Protein 3MBD (pdb70)

B-factor: mean 29.39, std 9.83, range [10.21, 68.37]

Nearest PDB structures (foldseek):
  3mbf-assembly1_A  TM=1.002E+00  e=2.392E-65  Encephalitozoon cuniculi
  3bv4-assembly1_A-2  TM=9.856E-01  e=7.420E-40  unclassified
  2quu-assembly1_B  TM=9.841E-01  e=8.744E-39  Oryctolagus cuniculus
  1ewd-assembly1_D  TM=9.817E-01  e=2.144E-38  Oryctolagus cuniculus
  7u5j-assembly1_A  TM=9.832E-01  e=2.683E-38  Bos taurus

InterPro domains:
  IPR000741 Fructose-bisphosphate aldolase, class-I [PF00274] (10-333)
  IPR000741 Fructose-bisphosphate aldolase, class-I [PTHR11627] (11-324)
  IPR013785 Aldolase-type TIM barrel [G3DSA:3.20.20.70] (1-338)

Organism: Encephalitozoon cuniculi (strain GB-M1) (NCBI:txid284813)

CATH classification: 3.20.20.70

Foldseek 3Di:
DDPVLLVLLLVLLQQQCPQLAHEAELADDLVRVQVLLVVLPHHSDVVLSQALLLLQLQQPPLLNHGQEYEYHLVLLVGAYPVGHRSVVSQVVSNHAYEYEQWPQWDDDDPPAIAIDHLPCSLVVLPDPSCPRHAAYEYDGEWEDDDCPPPPVRLLRNLLVQLSSQLSCSVSRHQYEYEDEYAQAHAFALVVLLVVLLVNLQSSVVNNVVSPHQQSSYEYAYEQRGGHPPYPDDDDLLRSLVSRLVSCLNHPDLSHAAYAYECNPPELVSVLSNLLNNLVDDDDGNHFYAHHYHCSQQVQLCNQPSVPPVSSNVSSVSNSVSSVSRSCSSNSRNVHD

Sequence (336 aa):
MDCCDHLLRLGMMTAKKILENGKGILAADETPKTLGRRFEKLGITNTEENRRKFREILFSTKGIERRYIGGVILNQETFEQTSGSGVPLTELLKKKGIEIGIKLDKGLIDYKEKEKISVGLEDLDLRCKSSSAFKDATFAKWRSLFYFYDGIPSEDCINENCSILAKYAIICQKNGLVPIVEPEVFLEEGDYSMKRSYEVTRQILSTLMKYLNYELVYIPGVLIKASYVTSGQLSSNEKYTPKKVATFTLRALLSTIPCGIPGIIVFLSGGHGSEEDAIGFLNAINMERGCRRTWSLSFSFARALTDGVLETWRGDDSNIEEAQKILLETSFKACCRGAEGKLWDQQ

Solvent-accessible surface area: 14300 Å² total; per-residue (Å²): 89,96,90,89,32,38,97,151,4,9,126,25,0,110,83,0,14,78,118,13,43,0,0,2,0,1,8,14,52,50,151,42,0,2,142,44,0,120,92,36,72,6,92,50,55,103,87,24,24,30,42,1,0,36,4,2,1,43,2,167,29,4,56,161,20,1,4,0,1,0,0,5,116,37,0,20,135,12,59,6,66,100,46,43,62,0,11,47,32,1,103,150,49,46,8,27,4,0,1,29,1,18,110,31,56,94,110,47,121,76,60,4,52,26,2,40,4,41,162,44,0,57,134,42,14,130,38,85,39,19,160,46,10,47,0,0,10,0,66,0,7,1,50,3,114,151,59,29,11,18,105,73,1,0,47,67,0,0,17,8,0,0,85,0,0,18,38,0,0,127,37,36,10,0,0,0,0,5,3,4,12,33,11,106,6,100,17,46,0,134,77,1,39,74,1,9,96,85,1,4,55,19,0,10,96,47,0,75,154,49,150,11,53,22,50,0,0,0,0,9,4,12,7,0,4,1,3,108,138,27,95,62,169,66,78,63,129,71,1,0,28,43,2,6,130,0,2,76,61,16,11,53,98,34,1,4,0,0,0,0,7,4,7,36,23,34,32,145,72,0,6,20,5,0,4,7,1,22,92,36,221,36,132,86,88,7,44,2,3,0,0,0,19,78,4,1,1,47,24,0,0,88,39,0,124,34,67,92,97,45,38,142,81,0,34,100,52,0,55,67,17,0,82,100,0,10,42,0,12,72,16,89,65,214,81,226

Secondary structure (DSSP, 8-state):
--HHHHHHHHHHHHHHHGGG-EEEEE---HHHHHHHHHHTT----HHHHHHHHHHHHT-TTGGGTEEEEEE-GGGGG-B-TTS-BHHHHHHHTT-EEEEE----EEEETTTEEEE--GGGHHHHHT-GGGTT--EEEEEEEE--BTTBS-HHHHHHHHHHHHHHHHHHHHTT-EEEEEEEE-SSS---HHHHHHHHHHHHHHHHHHHHHTT--GGG-EEEE------TTS-----HHHHHHHHHHHHHHH--TT--EEEE--TTS-HHHHHHHHHHHHH-----SSEEEEEESHHHHHHHHHHHTT-GGGHHHHHHHHHHHHHHHHHHHTT-TT--

Structure (mmCIF, N/CA/C/O backbone):
data_3MBD
#
_entry.id   3MBD
#
_cell.length_a   121.960
_cell.length_b   137.610
_cell.length_c   62.230
_cell.angle_alpha   90.00
_cell.angle_beta   90.00
_cell.angle_gamma   90.00
#
_symmetry.space_group_name_H-M   'C 2 2 21'
#
loop_
_entity.id
_entity.type
_entity.pdbx_description
1 polymer 'Fructose-bisphosphate aldolase'
2 non-polymer 'PHOSPHATE ION'
3 non-polymer 'CHLORIDE ION'
4 water water
#
loop_
_atom_site.group_PDB
_atom_site.id
_atom_site.type_symbol
_atom_site.label_atom_id
_atom_site.label_alt_id
_atom_site.label_comp_id
_atom_site.label_asym_id
_atom_site.label_entity_id
_atom_site.label_seq_id
_atom_site.pdbx_PDB_ins_code
_atom_site.Cartn_x
_atom_site.Cartn_y
_atom_site.Cartn_z
_atom_site.occupancy
_atom_site.B_iso_or_equiv
_atom_site.auth_seq_id
_atom_site.auth_comp_id
_atom_site.auth_asym_id
_atom_site.auth_atom_id
_atom_site.pdbx_PDB_model_num
ATOM 1 N N . MET A 1 6 ? 3.736 -18.842 7.791 1.00 43.91 2 MET A N 1
ATOM 2 C CA . MET A 1 6 ? 3.969 -19.369 6.425 1.00 43.11 2 MET A CA 1
ATOM 3 C C . MET A 1 6 ? 5.264 -20.213 6.363 1.00 41.71 2 MET A C 1
ATOM 4 O O . MET A 1 6 ? 6.067 -20.057 5.419 1.00 43.63 2 MET A O 1
ATOM 9 N N . ASP A 1 7 ? 5.463 -21.109 7.339 1.00 61.13 3 ASP A N 1
ATOM 10 C CA . ASP A 1 7 ? 6.567 -22.098 7.290 1.00 60.52 3 ASP A CA 1
ATOM 11 C C . ASP A 1 7 ? 6.143 -23.325 6.476 1.00 56.48 3 ASP A C 1
ATOM 12 O O . ASP A 1 7 ? 4.984 -23.418 6.094 1.00 52.11 3 ASP A O 1
ATOM 17 N N . CYS A 1 8 ? 7.062 -24.264 6.224 1.00 56.77 4 CYS A N 1
ATOM 18 C CA A CYS A 1 8 ? 6.755 -25.415 5.370 0.50 55.44 4 CYS A CA 1
ATOM 19 C CA B CYS A 1 8 ? 6.774 -25.442 5.389 0.50 55.37 4 CYS A CA 1
ATOM 20 C C . CYS A 1 8 ? 5.477 -26.134 5.796 1.00 52.80 4 CYS A C 1
ATOM 21 O O . CYS A 1 8 ? 4.604 -26.376 4.974 1.00 49.79 4 CYS A O 1
ATOM 26 N N . ASP A 1 9 ? 5.355 -26.456 7.076 1.00 53.11 5 ASP A N 1
ATOM 27 C CA . ASP A 1 9 ? 4.199 -27.226 7.561 1.00 51.88 5 ASP A CA 1
ATOM 28 C C . ASP A 1 9 ? 2.879 -26.506 7.310 1.00 46.45 5 ASP A C 1
ATOM 29 O O . ASP A 1 9 ? 1.897 -27.103 6.861 1.00 44.59 5 ASP A O 1
ATOM 34 N N . HIS A 1 10 ? 2.888 -25.219 7.606 1.00 43.93 6 HIS A N 1
ATOM 35 C CA . HIS A 1 10 ? 1.749 -24.334 7.424 1.00 41.04 6 HIS A CA 1
ATOM 36 C C . HIS A 1 10 ? 1.273 -24.338 5.958 1.00 37.08 6 HIS A C 1
ATOM 37 O O . HIS A 1 10 ? 0.073 -24.429 5.672 1.00 35.26 6 HIS A O 1
ATOM 44 N N . LEU A 1 11 ? 2.221 -24.253 5.035 1.00 35.94 7 LEU A N 1
ATOM 45 C CA . LEU A 1 11 ? 1.905 -24.248 3.599 1.00 33.86 7 LEU A CA 1
ATOM 46 C C . LEU A 1 11 ? 1.330 -25.603 3.167 1.00 33.09 7 LEU A C 1
ATOM 47 O O . LEU A 1 11 ? 0.340 -25.657 2.463 1.00 30.59 7 LEU A O 1
ATOM 52 N N . LEU A 1 12 ? 1.939 -26.691 3.630 1.00 36.21 8 LEU A N 1
ATOM 53 C CA . LEU A 1 12 ? 1.469 -28.036 3.272 1.00 37.02 8 LEU A CA 1
ATOM 54 C C . LEU A 1 12 ? 0.038 -28.231 3.740 1.00 35.77 8 LEU A C 1
ATOM 55 O O . LEU A 1 12 ? -0.735 -28.833 3.020 1.00 35.04 8 LEU A O 1
ATOM 60 N N . ARG A 1 13 ? -0.330 -27.687 4.903 1.00 36.42 9 ARG A N 1
ATOM 61 C CA . ARG A 1 13 ? -1.717 -27.794 5.401 1.00 36.98 9 ARG A CA 1
ATOM 62 C C . ARG A 1 13 ? -2.747 -27.155 4.457 1.00 33.27 9 ARG A C 1
ATOM 63 O O . ARG A 1 13 ? -3.827 -27.719 4.219 1.00 32.24 9 ARG A O 1
ATOM 71 N N . LEU A 1 14 ? -2.413 -25.972 3.950 1.00 31.55 10 LEU A N 1
ATOM 72 C CA . LEU A 1 14 ? -3.231 -25.298 2.946 1.00 29.47 10 LEU A CA 1
ATOM 73 C C . LEU A 1 14 ? -3.432 -26.156 1.685 1.00 28.77 10 LEU A C 1
ATOM 74 O O . LEU A 1 14 ? -4.543 -26.295 1.178 1.00 28.56 10 LEU A O 1
ATOM 79 N N . GLY A 1 15 ? -2.349 -26.717 1.170 1.00 29.46 11 GLY A N 1
ATOM 80 C CA . GLY A 1 15 ? -2.434 -27.594 -0.015 1.00 29.10 11 GLY A CA 1
ATOM 81 C C . GLY A 1 15 ? -3.291 -28.829 0.254 1.00 30.24 11 GLY A C 1
ATOM 82 O O . GLY A 1 15 ? -4.085 -29.218 -0.604 1.00 29.88 11 GLY A O 1
ATOM 83 N N . MET A 1 16 ? -3.164 -29.414 1.444 1.00 31.51 12 MET A N 1
ATOM 84 C CA A MET A 1 16 ? -3.963 -30.588 1.807 0.50 33.48 12 MET A CA 1
ATOM 85 C CA B MET A 1 16 ? -3.960 -30.588 1.828 0.50 33.25 12 MET A CA 1
ATOM 86 C C . MET A 1 16 ? -5.445 -30.245 1.901 1.00 32.13 12 MET A C 1
ATOM 87 O O . MET A 1 16 ? -6.292 -31.006 1.427 1.00 33.50 12 MET A O 1
ATOM 96 N N . THR A 1 17 ? -5.770 -29.112 2.503 1.00 30.20 13 THR A N 1
ATOM 97 C CA . THR A 1 17 ? -7.143 -28.657 2.542 1.00 29.07 13 THR A CA 1
ATOM 98 C C . THR A 1 17 ? -7.718 -28.467 1.161 1.00 27.73 13 THR A C 1
ATOM 99 O O . THR A 1 17 ? -8.822 -28.933 0.903 1.00 28.02 13 THR A O 1
ATOM 103 N N . ALA A 1 18 ? -6.972 -27.790 0.273 1.00 26.18 14 ALA A N 1
ATOM 104 C CA . ALA A 1 18 ? -7.422 -27.563 -1.086 1.00 26.79 14 ALA A CA 1
ATOM 105 C C . ALA A 1 18 ? -7.739 -28.889 -1.796 1.00 28.47 14 ALA A C 1
ATOM 106 O O . ALA A 1 18 ? -8.771 -29.008 -2.460 1.00 29.63 14 ALA A O 1
ATOM 108 N N . LYS A 1 19 ? -6.894 -29.905 -1.618 1.00 30.72 15 LYS A N 1
ATOM 109 C CA . LYS A 1 19 ? -7.120 -31.207 -2.264 1.00 32.85 15 LYS A CA 1
ATOM 110 C C . LYS A 1 19 ? -8.258 -31.992 -1.613 1.00 34.16 15 LYS A C 1
ATOM 111 O O . LYS A 1 19 ? -8.993 -32.714 -2.296 1.00 34.37 15 LYS A O 1
ATOM 117 N N . LYS A 1 20 ? -8.396 -31.873 -0.296 1.00 33.80 16 LYS A N 1
ATOM 118 C CA . LYS A 1 20 ? -9.457 -32.579 0.408 1.00 34.00 16 LYS A CA 1
ATOM 119 C C . LYS A 1 20 ? -10.836 -32.150 -0.074 1.00 32.59 16 LYS A C 1
ATOM 120 O O . LYS A 1 20 ? -11.732 -32.971 -0.248 1.00 33.54 16 LYS A O 1
ATOM 126 N N . ILE A 1 21 ? -10.999 -30.865 -0.337 1.00 31.50 17 ILE A N 1
ATOM 127 C CA . ILE A 1 21 ? -12.283 -30.331 -0.776 1.00 30.22 17 ILE A CA 1
ATOM 128 C C . ILE A 1 21 ? -12.693 -30.955 -2.105 1.00 30.19 17 ILE A C 1
ATOM 129 O O . ILE A 1 21 ? -13.866 -31.198 -2.336 1.00 30.46 17 ILE A O 1
ATOM 134 N N . LEU A 1 22 ? -11.728 -31.258 -2.958 1.00 29.75 18 LEU A N 1
ATOM 135 C CA . LEU A 1 22 ? -12.033 -31.754 -4.302 1.00 30.49 18 LEU A CA 1
ATOM 136 C C . LEU A 1 22 ? -11.759 -33.261 -4.523 1.00 31.47 18 LEU A C 1
ATOM 137 O O . LEU A 1 22 ? -11.869 -33.748 -5.636 1.00 31.17 18 LEU A O 1
ATOM 142 N N . GLU A 1 23 ? -11.430 -33.994 -3.467 1.00 33.22 19 GLU A N 1
ATOM 143 C CA . GLU A 1 23 ? -11.229 -35.455 -3.580 1.00 36.05 19 GLU A CA 1
ATOM 144 C C . GLU A 1 23 ? -12.381 -36.151 -4.238 1.00 36.05 19 GLU A C 1
ATOM 145 O O . GLU A 1 23 ? -13.522 -35.845 -3.921 1.00 34.54 19 GLU A O 1
ATOM 151 N N . ASN A 1 24 ? -12.075 -37.118 -5.096 1.00 37.69 20 ASN A N 1
ATOM 152 C CA . ASN A 1 24 ? -13.035 -38.127 -5.483 1.00 38.80 20 ASN A CA 1
ATOM 153 C C . ASN A 1 24 ? -14.223 -37.525 -6.220 1.00 37.17 20 ASN A C 1
ATOM 154 O O . ASN A 1 24 ? -15.384 -37.863 -5.965 1.00 37.09 20 ASN A O 1
ATOM 159 N N . GLY A 1 25 ? -13.918 -36.616 -7.129 1.00 35.13 21 GLY A N 1
ATOM 160 C CA . GLY A 1 25 ? -14.946 -35.920 -7.870 1.00 33.58 21 GLY A CA 1
ATOM 161 C C . GLY A 1 25 ? -15.827 -34.994 -7.063 1.00 31.05 21 GLY A C 1
ATOM 162 O O . GLY A 1 25 ? -16.802 -34.503 -7.608 1.00 31.13 21 GLY A O 1
ATOM 163 N N . LYS A 1 26 ? -15.498 -34.698 -5.801 1.00 29.35 22 LYS A N 1
ATOM 164 C CA . LYS A 1 26 ? -16.358 -33.826 -4.999 1.00 27.87 22 LYS A CA 1
ATOM 165 C C . LYS A 1 26 ? -16.207 -32.361 -5.413 1.00 25.86 22 LYS A C 1
ATOM 166 O O . LYS A 1 26 ? -15.254 -31.994 -6.084 1.00 25.07 22 LYS A O 1
ATOM 172 N N . GLY A 1 27 ? -17.190 -31.557 -5.034 1.00 24.17 23 GLY A N 1
ATOM 173 C CA . GLY A 1 27 ? -17.164 -30.140 -5.275 1.00 24.14 23 GLY A CA 1
ATOM 174 C C . GLY A 1 27 ? -17.727 -29.389 -4.086 1.00 23.61 23 GLY A C 1
ATOM 175 O O . GLY A 1 27 ? -17.916 -29.932 -2.981 1.00 24.54 23 GLY A O 1
ATOM 176 N N . ILE A 1 28 ? -18.021 -28.134 -4.327 1.00 23.84 24 ILE A N 1
ATOM 177 C CA . ILE A 1 28 ? -18.406 -27.220 -3.272 1.00 23.12 24 ILE A CA 1
ATOM 178 C C . ILE A 1 28 ? -19.860 -26.807 -3.418 1.00 23.08 24 ILE A C 1
ATOM 179 O O . ILE A 1 28 ? -20.330 -26.433 -4.518 1.00 23.15 24 ILE A O 1
ATOM 184 N N . LEU A 1 29 ? -20.573 -26.891 -2.298 1.00 23.14 25 LEU A N 1
ATOM 185 C CA . LEU A 1 29 ? -21.903 -26.314 -2.174 1.00 23.66 25 LEU A CA 1
ATOM 186 C C . LEU A 1 29 ? -21.754 -24.878 -1.693 1.00 23.95 25 LEU A C 1
ATOM 187 O O . LEU A 1 29 ? -21.270 -24.636 -0.575 1.00 24.86 25 LEU A O 1
ATOM 192 N N . ALA A 1 30 ? -22.110 -23.911 -2.528 1.00 23.96 26 ALA A N 1
ATOM 193 C CA . ALA A 1 30 ? -22.051 -22.503 -2.110 1.00 24.42 26 ALA A CA 1
ATOM 194 C C . ALA A 1 30 ? -23.391 -22.127 -1.460 1.00 24.55 26 ALA A C 1
ATOM 195 O O . ALA A 1 30 ? -24.431 -22.190 -2.099 1.00 24.97 26 ALA A O 1
ATOM 197 N N . ALA A 1 31 ? -23.358 -21.738 -0.181 1.00 24.33 27 ALA A N 1
ATOM 198 C CA . ALA A 1 31 ? -24.581 -21.382 0.549 1.00 24.76 27 ALA A CA 1
ATOM 199 C C . ALA A 1 31 ? -24.425 -20.030 1.231 1.00 24.33 27 ALA A C 1
ATOM 200 O O . ALA A 1 31 ? -25.034 -19.763 2.267 1.00 24.89 27 ALA A O 1
ATOM 202 N N . ASP A 1 32 ? -23.603 -19.173 0.639 1.00 24.42 28 ASP A N 1
ATOM 203 C CA . ASP A 1 32 ? -23.110 -17.983 1.326 1.00 24.36 28 ASP A CA 1
ATOM 204 C C . ASP A 1 32 ? -23.888 -16.706 1.025 1.00 24.46 28 ASP A C 1
ATOM 205 O O . ASP A 1 32 ? -23.426 -15.608 1.337 1.00 22.78 28 ASP A O 1
ATOM 210 N N . GLU A 1 33 ? -25.037 -16.844 0.375 1.00 24.97 29 GLU A N 1
ATOM 211 C CA . GLU A 1 33 ? -25.860 -15.676 0.052 1.00 27.08 29 GLU A CA 1
ATOM 212 C C . GLU A 1 33 ? -26.116 -14.799 1.296 1.00 27.16 29 GLU A C 1
ATOM 213 O O . GLU A 1 33 ? -26.443 -15.303 2.384 1.00 25.80 29 GLU A O 1
ATOM 219 N N . THR A 1 34 ? -25.946 -13.500 1.114 1.00 27.34 30 THR A N 1
ATOM 220 C CA . THR A 1 34 ? -26.332 -12.524 2.124 1.00 29.06 30 THR A CA 1
ATOM 221 C C . THR A 1 34 ? -27.860 -12.560 2.323 1.00 30.37 30 THR A C 1
ATOM 222 O O . THR A 1 34 ? -28.604 -12.954 1.415 1.00 29.10 30 THR A O 1
ATOM 226 N N . PRO A 1 35 ? -28.342 -12.097 3.484 1.00 32.23 31 PRO A N 1
ATOM 227 C CA . PRO A 1 35 ? -29.787 -11.985 3.683 1.00 34.02 31 PRO A CA 1
ATOM 228 C C . PRO A 1 35 ? -30.510 -11.299 2.517 1.00 35.87 31 PRO A C 1
ATOM 229 O O . PRO A 1 35 ? -31.562 -11.748 2.087 1.00 36.31 31 PRO A O 1
ATOM 233 N N . LYS A 1 36 ? -29.914 -10.256 1.977 1.00 36.92 32 LYS A N 1
ATOM 234 C CA . LYS A 1 36 ? -30.488 -9.549 0.844 1.00 39.60 32 LYS A CA 1
ATOM 235 C C . LYS A 1 36 ? -30.555 -10.379 -0.441 1.00 38.65 32 LYS A C 1
ATOM 236 O O . LYS A 1 36 ? -31.581 -10.392 -1.111 1.00 40.73 32 LYS A O 1
ATOM 242 N N . THR A 1 37 ? -29.472 -11.049 -0.794 1.00 37.03 33 THR A N 1
ATOM 243 C CA . THR A 1 37 ? -29.446 -11.905 -1.971 1.00 36.75 33 THR A CA 1
ATOM 244 C C . THR A 1 37 ? -30.409 -13.095 -1.817 1.00 36.17 33 THR A C 1
ATOM 245 O O . THR A 1 37 ? -31.186 -13.381 -2.718 1.00 36.26 33 THR A O 1
ATOM 249 N N . LEU A 1 38 ? -30.362 -13.780 -0.684 1.00 34.84 34 LEU A N 1
ATOM 250 C CA . LEU A 1 38 ? -31.286 -14.921 -0.452 1.00 35.47 34 LEU A CA 1
ATOM 251 C C . LEU A 1 38 ? -32.758 -14.489 -0.431 1.00 37.09 34 LEU A C 1
ATOM 252 O O . LEU A 1 38 ? -33.604 -15.150 -1.029 1.00 36.87 34 LEU A O 1
ATOM 257 N N . GLY A 1 39 ? -33.030 -13.369 0.238 1.00 39.44 35 GLY A N 1
ATOM 258 C CA . GLY A 1 39 ? -34.365 -12.756 0.309 1.00 42.25 35 GLY A CA 1
ATOM 259 C C . GLY A 1 39 ? -35.031 -12.523 -1.045 1.00 44.77 35 GLY A C 1
ATOM 260 O O . GLY A 1 39 ? -36.236 -12.772 -1.198 1.00 45.90 35 GLY A O 1
ATOM 261 N N . ARG A 1 40 ? -34.259 -12.046 -2.023 1.00 46.03 36 ARG A N 1
ATOM 262 C CA . ARG A 1 40 ? -34.773 -11.850 -3.404 1.00 48.54 36 ARG A CA 1
ATOM 263 C C . ARG A 1 40 ? -35.187 -13.186 -4.037 1.00 47.98 36 ARG A C 1
ATOM 264 O O . ARG A 1 40 ? -36.218 -13.299 -4.714 1.00 48.98 36 ARG A O 1
ATOM 272 N N . ARG A 1 41 ? -34.364 -14.197 -3.803 1.00 46.22 37 ARG A N 1
ATOM 273 C CA . ARG A 1 41 ? -34.664 -15.543 -4.252 1.00 46.42 37 ARG A CA 1
ATOM 274 C C . ARG A 1 41 ? -35.948 -16.073 -3.596 1.00 46.22 37 ARG A C 1
ATOM 275 O O . ARG A 1 41 ? -36.843 -16.566 -4.291 1.00 46.91 37 ARG A O 1
ATOM 283 N N . PHE A 1 42 ? -36.035 -15.932 -2.273 1.00 44.85 38 PHE A N 1
ATOM 284 C CA . PHE A 1 42 ? -37.233 -16.278 -1.504 1.00 45.31 38 PHE A CA 1
ATOM 285 C C . PHE A 1 42 ? -38.479 -15.589 -2.056 1.00 48.08 38 PHE A C 1
ATOM 286 O O . PHE A 1 42 ? -39.521 -16.217 -2.219 1.00 48.38 38 PHE A O 1
ATOM 294 N N . GLU A 1 43 ? -38.376 -14.294 -2.331 1.00 49.56 39 GLU A N 1
ATOM 295 C CA . GLU A 1 43 ? -39.568 -13.518 -2.678 1.00 52.82 39 GLU A CA 1
ATOM 296 C C . GLU A 1 43 ? -40.154 -13.890 -4.041 1.00 53.59 39 GLU A C 1
ATOM 297 O O . GLU A 1 43 ? -41.366 -13.846 -4.212 1.00 54.96 39 GLU A O 1
ATOM 303 N N . LYS A 1 44 ? -39.296 -14.314 -4.969 1.00 52.78 40 LYS A N 1
ATOM 304 C CA . LYS A 1 44 ? -39.728 -14.805 -6.277 1.00 54.08 40 LYS A CA 1
ATOM 305 C C . LYS A 1 44 ? -40.620 -16.034 -6.135 1.00 54.81 40 LYS A C 1
ATOM 306 O O . LYS A 1 44 ? -41.547 -16.213 -6.909 1.00 56.50 40 LYS A O 1
ATOM 308 N N . LEU A 1 45 ? -40.339 -16.863 -5.129 1.00 53.67 41 LEU A N 1
ATOM 309 C CA . LEU A 1 45 ? -41.039 -18.137 -4.907 1.00 53.99 41 LEU A CA 1
ATOM 310 C C . LEU A 1 45 ? -42.051 -18.063 -3.773 1.00 54.45 41 LEU A C 1
ATOM 311 O O . LEU A 1 45 ? -42.543 -19.091 -3.338 1.00 55.13 41 LEU A O 1
ATOM 316 N N . GLY A 1 46 ? -42.355 -16.862 -3.289 1.00 55.05 42 GLY A N 1
ATOM 317 C CA . GLY A 1 46 ? -43.378 -16.675 -2.256 1.00 55.60 42 GLY A CA 1
ATOM 318 C C . GLY A 1 46 ? -42.999 -17.002 -0.814 1.00 54.32 42 GLY A C 1
ATOM 319 O O . GLY A 1 46 ? -43.879 -17.099 0.047 1.00 55.66 42 GLY A O 1
ATOM 320 N N . ILE A 1 47 ? -41.707 -17.154 -0.531 1.00 51.83 43 ILE A N 1
ATOM 321 C CA . ILE A 1 47 ? -41.224 -17.447 0.831 1.00 50.24 43 ILE A CA 1
ATOM 322 C C . ILE A 1 47 ? -40.835 -16.140 1.551 1.00 50.05 43 ILE A C 1
ATOM 323 O O . ILE A 1 47 ? -40.104 -15.319 0.995 1.00 48.75 43 ILE A O 1
ATOM 328 N N . THR A 1 48 ? -41.311 -15.948 2.781 1.00 50.46 44 THR A N 1
ATOM 329 C CA . THR A 1 48 ? -40.956 -14.743 3.563 1.00 50.69 44 THR A CA 1
ATOM 330 C C . THR A 1 48 ? -39.486 -14.732 3.913 1.00 48.34 44 THR A C 1
ATOM 331 O O . THR A 1 48 ? -38.958 -15.764 4.367 1.00 46.52 44 THR A O 1
ATOM 335 N N . ASN A 1 49 ? -38.839 -13.572 3.748 1.00 47.52 45 ASN A N 1
ATOM 336 C CA . ASN A 1 49 ? -37.438 -13.421 4.119 1.00 46.28 45 ASN A CA 1
ATOM 337 C C . ASN A 1 49 ? -37.253 -13.158 5.613 1.00 45.54 45 ASN A C 1
ATOM 338 O O . ASN A 1 49 ? -36.766 -12.096 6.023 1.00 46.59 45 ASN A O 1
ATOM 343 N N . THR A 1 50 ? -37.596 -14.148 6.423 1.00 44.02 46 THR A N 1
ATOM 344 C CA . THR A 1 50 ? -37.294 -14.093 7.845 1.00 42.53 46 THR A CA 1
ATOM 345 C C . THR A 1 50 ? -35.936 -14.734 8.085 1.00 40.20 46 THR A C 1
ATOM 346 O O . THR A 1 50 ? -35.488 -15.570 7.288 1.00 38.12 46 THR A O 1
ATOM 350 N N . GLU A 1 51 ? -35.273 -14.345 9.172 1.00 39.12 47 GLU A N 1
ATOM 351 C CA . GLU A 1 51 ? -34.076 -15.032 9.597 1.00 37.93 47 GLU A CA 1
ATOM 352 C C . GLU A 1 51 ? -34.371 -16.531 9.795 1.00 36.77 47 GLU A C 1
ATOM 353 O O . GLU A 1 51 ? -33.552 -17.378 9.426 1.00 34.28 47 GLU A O 1
ATOM 359 N N . GLU A 1 52 ? -35.546 -16.836 10.358 1.00 36.65 48 GLU A N 1
ATOM 360 C CA . GLU A 1 52 ? -35.960 -18.218 10.588 1.00 36.77 48 GLU A CA 1
ATOM 361 C C . GLU A 1 52 ? -35.966 -19.008 9.289 1.00 35.16 48 GLU A C 1
ATOM 362 O O . GLU A 1 52 ? -35.436 -20.106 9.250 1.00 34.76 48 GLU A O 1
ATOM 368 N N . ASN A 1 53 ? -36.532 -18.453 8.228 1.00 35.30 49 ASN A N 1
ATOM 369 C CA . ASN A 1 53 ? -36.533 -19.155 6.939 1.00 34.75 49 ASN A CA 1
ATOM 370 C C . ASN A 1 53 ? -35.147 -19.326 6.302 1.00 33.30 49 ASN A C 1
ATOM 371 O O . ASN A 1 53 ? -34.883 -20.338 5.650 1.00 32.54 49 ASN A O 1
ATOM 376 N N . ARG A 1 54 ? -34.277 -18.333 6.490 1.00 32.41 50 ARG A N 1
ATOM 377 C CA . ARG A 1 54 ? -32.879 -18.442 6.094 1.00 31.34 50 ARG A CA 1
ATOM 378 C C . ARG A 1 54 ? -32.142 -19.537 6.906 1.00 30.21 50 ARG A C 1
ATOM 379 O O . ARG A 1 54 ? -31.399 -20.352 6.352 1.00 29.00 50 ARG A O 1
ATOM 387 N N . ARG A 1 55 ? -32.373 -19.564 8.205 1.00 29.89 51 ARG A N 1
ATOM 388 C CA . ARG A 1 55 ? -31.791 -20.585 9.045 1.00 30.10 51 ARG A CA 1
ATOM 389 C C . ARG A 1 55 ? -32.288 -21.988 8.612 1.00 30.44 51 ARG A C 1
ATOM 390 O O . ARG A 1 55 ? -31.497 -22.915 8.424 1.00 29.68 51 ARG A O 1
ATOM 398 N N . LYS A 1 56 ? -33.594 -22.121 8.437 1.00 31.04 52 LYS A N 1
ATOM 399 C CA . LYS A 1 56 ? -34.178 -23.411 8.079 1.00 31.49 52 LYS A CA 1
ATOM 400 C C . LYS A 1 56 ? -33.681 -23.876 6.728 1.00 30.65 52 LYS A C 1
ATOM 401 O O . LYS A 1 56 ? -33.390 -25.057 6.553 1.00 29.56 52 LYS A O 1
ATOM 407 N N . PHE A 1 57 ? -33.569 -22.943 5.779 1.00 30.32 53 PHE A N 1
ATOM 408 C CA . PHE A 1 57 ? -33.047 -23.272 4.450 1.00 29.54 53 PHE A CA 1
ATOM 409 C C . PHE A 1 57 ? -31.661 -23.891 4.589 1.00 28.17 53 PHE A C 1
ATOM 410 O O . PHE A 1 57 ? -31.404 -24.949 4.025 1.00 28.62 53 PHE A O 1
ATOM 418 N N . ARG A 1 58 ? -30.772 -23.244 5.338 1.00 27.16 54 ARG A N 1
ATOM 419 C CA . ARG A 1 58 ? -29.425 -23.784 5.537 1.00 26.28 54 ARG A CA 1
ATOM 420 C C . ARG A 1 58 ? -29.466 -25.123 6.295 1.00 26.92 54 ARG A C 1
ATOM 421 O O . ARG A 1 58 ? -28.725 -26.051 5.951 1.00 26.70 54 ARG A O 1
ATOM 429 N N . GLU A 1 59 ? -30.346 -25.253 7.286 1.00 27.67 55 GLU A N 1
ATOM 430 C CA . GLU A 1 59 ? -30.502 -26.566 7.938 1.00 28.08 55 GLU A CA 1
ATOM 431 C C . GLU A 1 59 ? -30.911 -27.657 6.930 1.00 28.52 55 GLU A C 1
ATOM 432 O O . GLU A 1 59 ? -30.372 -28.764 6.936 1.00 29.61 55 GLU A O 1
ATOM 438 N N . ILE A 1 60 ? -31.860 -27.335 6.058 1.00 28.54 56 ILE A N 1
ATOM 439 C CA . ILE A 1 60 ? -32.359 -28.289 5.076 1.00 28.32 56 ILE A CA 1
ATOM 440 C C . ILE A 1 60 ? -31.205 -28.780 4.203 1.00 27.50 56 ILE A C 1
ATOM 441 O O . ILE A 1 60 ? -31.094 -29.977 3.914 1.00 27.85 56 ILE A O 1
ATOM 446 N N . LEU A 1 61 ? -30.351 -27.840 3.773 1.00 26.54 57 LEU A N 1
ATOM 447 C CA . LEU A 1 61 ? -29.203 -28.179 2.973 1.00 24.87 57 LEU A CA 1
ATOM 448 C C . LEU A 1 61 ? -28.219 -29.035 3.772 1.00 25.16 57 LEU A C 1
ATOM 449 O O . LEU A 1 61 ? -27.849 -30.136 3.365 1.00 26.21 57 LEU A O 1
ATOM 454 N N . PHE A 1 62 ? -27.802 -28.548 4.928 1.00 25.36 58 PHE A N 1
ATOM 455 C CA . PHE A 1 62 ? -26.683 -29.177 5.610 1.00 26.00 58 PHE A CA 1
ATOM 456 C C . PHE A 1 62 ? -27.040 -30.538 6.207 1.00 27.68 58 PHE A C 1
ATOM 457 O O . PHE A 1 62 ? -26.146 -31.344 6.456 1.00 28.73 58 PHE A O 1
ATOM 465 N N . SER A 1 63 ? -28.320 -30.784 6.452 1.00 27.84 59 SER A N 1
ATOM 466 C CA . SER A 1 63 ? -28.745 -32.032 7.115 1.00 29.15 59 SER A CA 1
ATOM 467 C C . SER A 1 63 ? -29.166 -33.104 6.113 1.00 29.84 59 SER A C 1
ATOM 468 O O . SER A 1 63 ? -29.679 -34.172 6.502 1.00 29.17 59 SER A O 1
ATOM 471 N N . THR A 1 64 ? -28.926 -32.838 4.823 1.00 28.79 60 THR A N 1
ATOM 472 C CA . THR A 1 64 ? -29.277 -33.792 3.800 1.00 29.78 60 THR A CA 1
ATOM 473 C C . THR A 1 64 ? -28.403 -35.032 3.932 1.00 31.61 60 THR A C 1
ATOM 474 O O . THR A 1 64 ? -27.167 -34.973 3.884 1.00 31.20 60 THR A O 1
ATOM 478 N N . LYS A 1 65 ? -29.071 -36.167 4.085 1.00 32.63 61 LYS A N 1
ATOM 479 C CA . LYS A 1 65 ? -28.399 -37.417 4.326 1.00 34.49 61 LYS A CA 1
ATOM 480 C C . LYS A 1 65 ? -27.609 -37.812 3.061 1.00 34.42 61 LYS A C 1
ATOM 481 O O . LYS A 1 65 ? -28.164 -37.806 1.952 1.00 34.17 61 LYS A O 1
ATOM 487 N N . GLY A 1 66 ? -26.333 -38.149 3.246 1.00 33.56 62 GLY A N 1
ATOM 488 C CA . GLY A 1 66 ? -25.483 -38.654 2.186 1.00 33.94 62 GLY A CA 1
ATOM 489 C C . GLY A 1 66 ? -24.805 -37.584 1.330 1.00 32.83 62 GLY A C 1
ATOM 490 O O . GLY A 1 66 ? -24.058 -37.920 0.406 1.00 31.76 62 GLY A O 1
ATOM 491 N N . ILE A 1 67 ? -25.054 -36.304 1.620 1.00 31.93 63 ILE A N 1
ATOM 492 C CA . ILE A 1 67 ? -24.537 -35.221 0.789 1.00 31.59 63 ILE A CA 1
ATOM 493 C C . ILE A 1 67 ? -22.988 -35.193 0.785 1.00 30.88 63 ILE A C 1
ATOM 494 O O . ILE A 1 67 ? -22.367 -34.791 -0.201 1.00 29.75 63 ILE A O 1
ATOM 499 N N . GLU A 1 68 ? -22.365 -35.659 1.868 1.00 30.42 64 GLU A N 1
ATOM 500 C CA . GLU A 1 68 ? -20.900 -35.709 1.950 1.00 29.92 64 GLU A CA 1
ATOM 501 C C . GLU A 1 68 ? -20.203 -36.631 0.941 1.00 30.67 64 GLU A C 1
ATOM 502 O O . GLU A 1 68 ? -18.986 -36.512 0.771 1.00 30.65 64 GLU A O 1
ATOM 508 N N . ARG A 1 69 ? -20.933 -37.529 0.268 1.00 30.69 65 ARG A N 1
ATOM 509 C CA A ARG A 1 69 ? -20.324 -38.323 -0.805 0.50 32.05 65 ARG A CA 1
ATOM 510 C CA B ARG A 1 69 ? -20.380 -38.328 -0.816 0.50 32.14 65 ARG A CA 1
ATOM 511 C C . ARG A 1 69 ? -19.951 -37.437 -2.001 1.00 30.93 65 ARG A C 1
ATOM 512 O O . ARG A 1 69 ? -19.015 -37.758 -2.721 1.00 31.04 65 ARG A O 1
ATOM 527 N N . TYR A 1 70 ? -20.673 -36.332 -2.191 1.00 29.54 66 TYR A N 1
ATOM 528 C CA . TYR A 1 70 ? -20.539 -35.453 -3.364 1.00 29.16 66 TYR A CA 1
ATOM 529 C C . TYR A 1 70 ? -20.007 -34.055 -3.074 1.00 27.09 66 TYR A C 1
ATOM 530 O O . TYR A 1 70 ? -19.461 -33.412 -3.955 1.00 26.58 66 TYR A O 1
ATOM 539 N N . ILE A 1 71 ? -20.160 -33.606 -1.836 1.00 26.32 67 ILE A N 1
ATOM 540 C CA . ILE A 1 71 ? -19.845 -32.252 -1.437 1.00 24.75 67 ILE A CA 1
ATOM 541 C C . ILE A 1 71 ? -18.652 -32.288 -0.469 1.00 25.38 67 ILE A C 1
ATOM 542 O O . ILE A 1 71 ? -18.749 -32.824 0.622 1.00 26.38 67 ILE A O 1
ATOM 547 N N . GLY A 1 72 ? -17.536 -31.698 -0.882 1.00 25.50 68 GLY A N 1
ATOM 548 C CA . GLY A 1 72 ? -16.306 -31.696 -0.073 1.00 25.48 68 GLY A CA 1
ATOM 549 C C . GLY A 1 72 ? -16.168 -30.481 0.822 1.00 24.20 68 GLY A C 1
ATOM 550 O O . GLY A 1 72 ? -15.414 -30.500 1.813 1.00 24.99 68 GLY A O 1
ATOM 551 N N . GLY A 1 73 ? -16.881 -29.424 0.465 1.00 23.79 69 GLY A N 1
ATOM 552 C CA . GLY A 1 73 ? -16.915 -28.204 1.271 1.00 22.80 69 GLY A CA 1
ATOM 553 C C . GLY A 1 73 ? -18.174 -27.406 1.043 1.00 22.20 69 GLY A C 1
ATOM 554 O O . GLY A 1 73 ? -18.806 -27.487 -0.016 1.00 21.32 69 GLY A O 1
ATOM 555 N N . VAL A 1 74 ? -18.505 -26.607 2.041 1.00 21.53 70 VAL A N 1
ATOM 556 C CA . VAL A 1 74 ? -19.627 -25.696 1.970 1.00 22.05 70 VAL A CA 1
ATOM 557 C C . VAL A 1 74 ? -19.195 -24.291 2.320 1.00 22.18 70 VAL A C 1
ATOM 558 O O . VAL A 1 74 ? -18.513 -24.066 3.351 1.00 21.66 70 VAL A O 1
ATOM 562 N N . ILE A 1 75 ? -19.606 -23.339 1.472 1.00 21.24 71 ILE A N 1
ATOM 563 C CA . ILE A 1 75 ? -19.333 -21.937 1.734 1.00 21.36 71 ILE A CA 1
ATOM 564 C C . ILE A 1 75 ? -20.508 -21.337 2.480 1.00 21.26 71 ILE A C 1
ATOM 565 O O . ILE A 1 75 ? -21.609 -21.296 1.956 1.00 22.16 71 ILE A O 1
ATOM 570 N N . LEU A 1 76 ? -20.271 -20.946 3.726 1.00 21.87 72 LEU A N 1
ATOM 571 C CA . LEU A 1 76 ? -21.296 -20.329 4.576 1.00 22.45 72 LEU A CA 1
ATOM 572 C C . LEU A 1 76 ? -21.244 -18.798 4.517 1.00 23.29 72 LEU A C 1
ATOM 573 O O . LEU A 1 76 ? -20.174 -18.164 4.350 1.00 21.96 72 LEU A O 1
ATOM 578 N N . ASN A 1 77 ? -22.423 -18.209 4.701 1.00 24.36 73 ASN A N 1
ATOM 579 C CA . ASN A 1 77 ? -22.552 -16.829 5.044 1.00 24.36 73 ASN A CA 1
ATOM 580 C C . ASN A 1 77 ? -22.202 -16.617 6.515 1.00 25.09 73 ASN A C 1
ATOM 581 O O . ASN A 1 77 ? -22.472 -17.485 7.361 1.00 24.30 73 ASN A O 1
ATOM 586 N N . GLN A 1 78 ? -21.638 -15.454 6.822 1.00 25.84 74 GLN A N 1
ATOM 587 C CA . GLN A 1 78 ? -21.267 -15.136 8.194 1.00 27.84 74 GLN A CA 1
ATOM 588 C C . GLN A 1 78 ? -22.397 -15.351 9.201 1.00 28.33 74 GLN A C 1
ATOM 589 O O . GLN A 1 78 ? -22.152 -15.829 10.292 1.00 27.89 74 GLN A O 1
ATOM 595 N N . GLU A 1 79 ? -23.629 -15.008 8.851 1.00 29.11 75 GLU A N 1
ATOM 596 C CA . GLU A 1 79 ? -24.712 -15.126 9.852 1.00 30.81 75 GLU A CA 1
ATOM 597 C C . GLU A 1 79 ? -24.971 -16.600 10.235 1.00 30.14 75 GLU A C 1
ATOM 598 O O . GLU A 1 79 ? -25.384 -16.885 11.372 1.00 30.14 75 GLU A O 1
ATOM 604 N N . THR A 1 80 ? -24.701 -17.522 9.295 1.00 29.07 76 THR A N 1
ATOM 605 C CA . THR A 1 80 ? -24.975 -18.939 9.498 1.00 28.75 76 THR A CA 1
ATOM 606 C C . THR A 1 80 ? -24.075 -19.549 10.575 1.00 29.72 76 THR A C 1
ATOM 607 O O . THR A 1 80 ? -24.450 -20.516 11.231 1.00 29.85 76 THR A O 1
ATOM 611 N N . PHE A 1 81 ? -22.900 -18.970 10.802 1.00 29.88 77 PHE A N 1
ATOM 612 C CA . PHE A 1 81 ? -22.042 -19.488 11.864 1.00 30.67 77 PHE A CA 1
ATOM 613 C C . PHE A 1 81 ? -22.661 -19.303 13.232 1.00 32.52 77 PHE A C 1
ATOM 614 O O . PHE A 1 81 ? -22.245 -19.957 14.181 1.00 34.12 77 PHE A O 1
ATOM 622 N N . GLU A 1 82 ? -23.620 -18.393 13.354 1.00 34.27 78 GLU A N 1
ATOM 623 C CA . GLU A 1 82 ? -24.252 -18.129 14.658 1.00 37.01 78 GLU A CA 1
ATOM 624 C C . GLU A 1 82 ? -25.576 -18.877 14.820 1.00 36.44 78 GLU A C 1
ATOM 625 O O . GLU A 1 82 ? -26.284 -18.667 15.802 1.00 37.05 78 GLU A O 1
ATOM 631 N N . GLN A 1 83 ? -25.913 -19.745 13.871 1.00 34.45 79 GLN A N 1
ATOM 632 C CA . GLN A 1 83 ? -27.242 -20.349 13.862 1.00 34.10 79 GLN A CA 1
ATOM 633 C C . GLN A 1 83 ? -27.238 -21.840 14.220 1.00 33.92 79 GLN A C 1
ATOM 634 O O . GLN A 1 83 ? -26.228 -22.527 14.065 1.00 32.13 79 GLN A O 1
ATOM 640 N N . THR A 1 84 ? -28.391 -22.316 14.700 1.00 34.11 80 THR A N 1
ATOM 641 C CA . THR A 1 84 ? -28.566 -23.706 15.108 1.00 35.11 80 THR A CA 1
ATOM 642 C C . THR A 1 84 ? -29.718 -24.387 14.345 1.00 35.52 80 THR A C 1
ATOM 643 O O . THR A 1 84 ? -30.564 -23.715 13.737 1.00 35.67 80 THR A O 1
ATOM 647 N N . SER A 1 85 ? -29.735 -25.724 14.381 1.00 35.76 81 SER A N 1
ATOM 648 C CA . SER A 1 85 ? -30.835 -26.514 13.803 1.00 35.86 81 SER A CA 1
ATOM 649 C C . SER A 1 85 ? -32.050 -26.383 14.708 1.00 37.02 81 SER A C 1
ATOM 650 O O . SER A 1 85 ? -31.942 -25.879 15.819 1.00 35.84 81 SER A O 1
ATOM 653 N N . GLY A 1 86 ? -33.201 -26.851 14.231 1.00 38.66 82 GLY A N 1
ATOM 654 C CA . GLY A 1 86 ? -34.415 -26.884 15.046 1.00 40.46 82 GLY A CA 1
ATOM 655 C C . GLY A 1 86 ? -34.211 -27.774 16.268 1.00 43.33 82 GLY A C 1
ATOM 656 O O . GLY A 1 86 ? -34.809 -27.548 17.318 1.00 44.76 82 GLY A O 1
ATOM 657 N N . SER A 1 87 ? -33.351 -28.784 16.126 1.00 43.98 83 SER A N 1
ATOM 658 C CA . SER A 1 87 ? -33.010 -29.671 17.226 1.00 46.66 83 SER A CA 1
ATOM 659 C C . SER A 1 87 ? -31.973 -29.114 18.219 1.00 47.06 83 SER A C 1
ATOM 660 O O . SER A 1 87 ? -31.686 -29.768 19.201 1.00 47.64 83 SER A O 1
ATOM 663 N N . GLY A 1 88 ? -31.423 -27.917 17.958 1.00 46.27 84 GLY A N 1
ATOM 664 C CA . GLY A 1 88 ? -30.448 -27.262 18.870 1.00 46.85 84 GLY A CA 1
ATOM 665 C C . GLY A 1 88 ? -28.963 -27.271 18.473 1.00 45.74 84 GLY A C 1
ATOM 666 O O . GLY A 1 88 ? -28.146 -26.558 19.064 1.00 46.15 84 GLY A O 1
ATOM 667 N N . VAL A 1 89 ? -28.613 -28.058 17.460 1.00 44.60 85 VAL A N 1
ATOM 668 C CA . VAL A 1 89 ? -27.212 -28.294 17.101 1.00 43.45 85 VAL A CA 1
ATOM 669 C C . VAL A 1 89 ? -26.676 -27.152 16.192 1.00 41.63 85 VAL A C 1
ATOM 670 O O . VAL A 1 89 ? -27.321 -26.827 15.189 1.00 40.21 85 VAL A O 1
ATOM 674 N N . PRO A 1 90 ? -25.521 -26.530 16.551 1.00 40.22 86 PRO A N 1
ATOM 675 C CA . PRO A 1 90 ? -24.927 -25.539 15.634 1.00 38.08 86 PRO A CA 1
ATOM 676 C C . PRO A 1 90 ? -24.901 -26.056 14.211 1.00 36.00 86 PRO A C 1
ATOM 677 O O . PRO A 1 90 ? -24.523 -27.210 13.974 1.00 35.80 86 PRO A O 1
ATOM 681 N N . LEU A 1 91 ? -25.342 -25.227 13.270 1.00 33.89 87 LEU A N 1
ATOM 682 C CA . LEU A 1 91 ? -25.384 -25.640 11.870 1.00 31.87 87 LEU A CA 1
ATOM 683 C C . LEU A 1 91 ? -24.006 -26.090 11.384 1.00 30.90 87 LEU A C 1
ATOM 684 O O . LEU A 1 91 ? -23.907 -27.039 10.603 1.00 30.19 87 LEU A O 1
ATOM 689 N N . THR A 1 92 ? -22.936 -25.457 11.869 1.00 30.43 88 THR A N 1
ATOM 690 C CA . THR A 1 92 ? -21.590 -25.897 11.498 1.00 30.53 88 THR A CA 1
ATOM 691 C C . THR A 1 92 ? -21.327 -27.334 11.963 1.00 32.01 88 THR A C 1
ATOM 692 O O . THR A 1 92 ? -20.581 -28.069 11.310 1.00 32.49 88 THR A O 1
ATOM 696 N N . GLU A 1 93 ? -21.936 -27.736 13.073 1.00 33.07 89 GLU A N 1
ATOM 697 C CA . GLU A 1 93 ? -21.741 -29.104 13.591 1.00 35.06 89 GLU A CA 1
ATOM 698 C C . GLU A 1 93 ? -22.328 -30.160 12.676 1.00 33.45 89 GLU A C 1
ATOM 699 O O . GLU A 1 93 ? -21.762 -31.245 12.571 1.00 33.45 89 GLU A O 1
ATOM 705 N N . LEU A 1 94 ? -23.420 -29.826 11.975 1.00 32.11 90 LEU A N 1
ATOM 706 C CA . LEU A 1 94 ? -24.002 -30.741 11.003 1.00 31.46 90 LEU A CA 1
ATOM 707 C C . LEU A 1 94 ? -22.933 -31.108 9.964 1.00 31.07 90 LEU A C 1
ATOM 708 O O . LEU A 1 94 ? -22.785 -32.283 9.581 1.00 30.72 90 LEU A O 1
ATOM 713 N N . LEU A 1 95 ? -22.167 -30.101 9.533 1.00 29.30 91 LEU A N 1
ATOM 714 C CA . LEU A 1 95 ? -21.206 -30.293 8.464 1.00 28.56 91 LEU A CA 1
ATOM 715 C C . LEU A 1 95 ? -19.941 -30.975 8.980 1.00 29.39 91 LEU A C 1
ATOM 716 O O . LEU A 1 95 ? -19.410 -31.886 8.352 1.00 29.22 91 LEU A O 1
ATOM 721 N N . LYS A 1 96 ? -19.476 -30.544 10.139 1.00 30.75 92 LYS A N 1
ATOM 722 C CA . LYS A 1 96 ? -18.304 -31.117 10.782 1.00 33.57 92 LYS A CA 1
ATOM 723 C C . LYS A 1 96 ? -18.480 -32.632 11.015 1.00 35.12 92 LYS A C 1
ATOM 724 O O . LYS A 1 96 ? -17.599 -33.427 10.682 1.00 35.21 92 LYS A O 1
ATOM 730 N N . LYS A 1 97 ? -19.626 -33.024 11.578 1.00 36.10 93 LYS A N 1
ATOM 731 C CA . LYS A 1 97 ? -19.941 -34.446 11.778 1.00 37.95 93 LYS A CA 1
ATOM 732 C C . LYS A 1 97 ? -19.914 -35.255 10.470 1.00 36.88 93 LYS A C 1
ATOM 733 O O . LYS A 1 97 ? -19.557 -36.411 10.485 1.00 37.35 93 LYS A O 1
ATOM 739 N N . LYS A 1 98 ? -20.244 -34.615 9.345 1.00 34.83 94 LYS A N 1
ATOM 740 C CA . LYS A 1 98 ? -20.231 -35.264 8.037 1.00 34.26 94 LYS A CA 1
ATOM 741 C C . LYS A 1 98 ? -18.836 -35.261 7.388 1.00 33.50 94 LYS A C 1
ATOM 742 O O . LYS A 1 98 ? -18.649 -35.845 6.319 1.00 32.73 94 LYS A O 1
ATOM 748 N N . GLY A 1 99 ? -17.862 -34.622 8.038 1.00 32.93 95 GLY A N 1
ATOM 749 C CA . GLY A 1 99 ? -16.517 -34.495 7.475 1.00 32.70 95 GLY A CA 1
ATOM 750 C C . GLY A 1 99 ? -16.416 -33.486 6.332 1.00 30.91 95 GLY A C 1
ATOM 751 O O . GLY A 1 99 ? -15.460 -33.538 5.574 1.00 31.62 95 GLY A O 1
ATOM 752 N N . ILE A 1 100 ? -17.386 -32.575 6.195 1.00 29.47 96 ILE A N 1
ATOM 753 C CA . ILE A 1 100 ? -17.372 -31.570 5.114 1.00 28.06 96 ILE A CA 1
ATOM 754 C C . ILE A 1 100 ? -16.605 -30.309 5.599 1.00 27.82 96 ILE A C 1
ATOM 755 O O . ILE A 1 100 ? -16.802 -29.855 6.725 1.00 26.85 96 ILE A O 1
ATOM 760 N N . GLU A 1 101 ? -15.706 -29.781 4.761 1.00 26.73 97 GLU A N 1
ATOM 761 C CA . GLU A 1 101 ? -14.960 -28.565 5.104 1.00 25.96 97 GLU A CA 1
ATOM 762 C C . GLU A 1 101 ? -15.911 -27.400 5.137 1.00 24.73 97 GLU A C 1
ATOM 763 O O . GLU A 1 101 ? -16.844 -27.333 4.336 1.00 24.15 97 GLU A O 1
ATOM 769 N N . ILE A 1 102 ? -15.678 -26.508 6.093 1.00 24.95 98 ILE A N 1
ATOM 770 C CA . ILE A 1 102 ? -16.490 -25.310 6.310 1.00 24.78 98 ILE A CA 1
ATOM 771 C C . ILE A 1 102 ? -15.742 -24.079 5.795 1.00 24.30 98 ILE A C 1
ATOM 772 O O . ILE A 1 102 ? -14.583 -23.833 6.165 1.00 23.52 98 ILE A O 1
ATOM 777 N N . GLY A 1 103 ? -16.396 -23.306 4.933 1.00 24.29 99 GLY A N 1
ATOM 778 C CA . GLY A 1 103 ? -15.809 -22.104 4.401 1.00 23.36 99 GLY A CA 1
ATOM 779 C C . GLY A 1 103 ? -16.606 -20.888 4.813 1.00 23.27 99 GLY A C 1
ATOM 780 O O . GLY A 1 103 ? -17.781 -21.012 5.178 1.00 24.02 99 GLY A O 1
ATOM 781 N N . ILE A 1 104 ? -15.955 -19.722 4.742 1.00 22.38 100 ILE A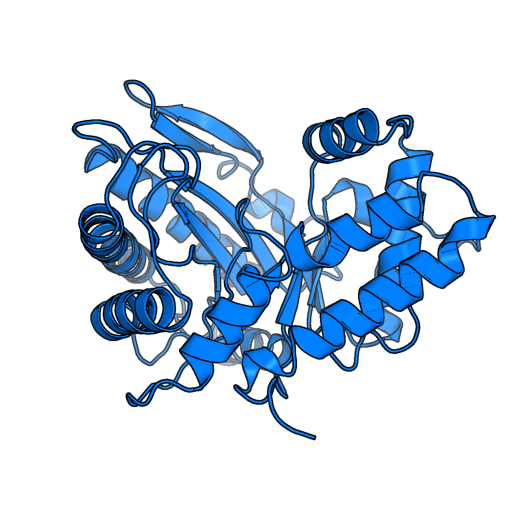 N 1
ATOM 782 C CA . ILE A 1 104 ? -16.553 -18.446 5.049 1.00 22.65 100 ILE A CA 1
ATOM 783 C C . ILE A 1 104 ? -16.421 -17.464 3.886 1.00 21.86 100 ILE A C 1
ATOM 784 O O . ILE A 1 104 ? -15.346 -17.240 3.346 1.00 21.86 100 ILE A O 1
ATOM 789 N N . LYS A 1 105 ? -17.528 -16.881 3.466 1.00 23.06 101 LYS A N 1
ATOM 790 C CA . LYS A 1 105 ? -17.451 -15.790 2.489 1.00 22.38 101 LYS A CA 1
ATOM 791 C C . LYS A 1 105 ? -17.036 -14.519 3.234 1.00 22.08 101 LYS A C 1
ATOM 792 O O . LYS A 1 105 ? -17.681 -14.136 4.190 1.00 21.85 101 LYS A O 1
ATOM 798 N N . LEU A 1 106 ? -15.952 -13.892 2.784 1.00 20.66 102 LEU A N 1
ATOM 799 C CA . LEU A 1 106 ? -15.339 -12.779 3.506 1.00 21.23 102 LEU A CA 1
ATOM 800 C C . LEU A 1 106 ? -15.397 -11.406 2.808 1.00 20.55 102 LEU A C 1
ATOM 801 O O . LEU A 1 106 ? -15.084 -10.412 3.440 1.00 19.99 102 LEU A O 1
ATOM 806 N N . ASP A 1 107 ? -15.837 -11.327 1.554 1.00 20.15 103 ASP A N 1
ATOM 807 C CA . ASP A 1 107 ? -16.017 -10.030 0.941 1.00 19.51 103 ASP A CA 1
ATOM 808 C C . ASP A 1 107 ? -17.222 -9.333 1.566 1.00 20.10 103 ASP A C 1
ATOM 809 O O . ASP A 1 107 ? -18.088 -9.986 2.131 1.00 19.93 103 ASP A O 1
ATOM 814 N N . LYS A 1 108 ? -17.246 -8.011 1.445 1.00 20.17 104 LYS A N 1
ATOM 815 C CA . LYS A 1 108 ? -18.341 -7.173 1.9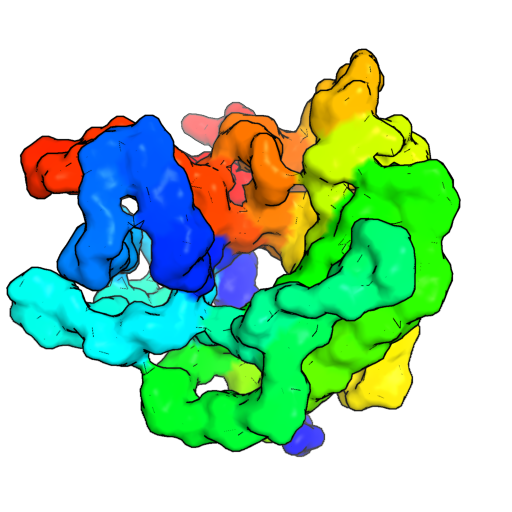06 1.00 21.58 104 LYS A CA 1
ATOM 816 C C . LYS A 1 108 ? -19.083 -6.608 0.708 1.00 21.95 104 LYS A C 1
ATOM 817 O O . LYS A 1 108 ? -19.608 -5.514 0.760 1.00 22.34 104 LYS A O 1
ATOM 823 N N . GLY A 1 109 ? -19.155 -7.364 -0.384 1.00 21.32 105 GLY A N 1
ATOM 824 C CA . GLY A 1 109 ? -19.933 -6.908 -1.517 1.00 22.08 105 GLY A CA 1
ATOM 825 C C . GLY A 1 109 ? -19.098 -5.959 -2.408 1.00 21.62 105 GLY A C 1
ATOM 826 O O . GLY A 1 109 ? -17.894 -5.924 -2.324 1.00 20.88 105 GLY A O 1
ATOM 827 N N . LEU A 1 110 ? -19.784 -5.172 -3.227 1.00 22.35 106 LEU A N 1
ATOM 828 C CA . LEU A 1 110 ? -19.180 -4.419 -4.303 1.00 22.94 106 LEU A CA 1
ATOM 829 C C . LEU A 1 110 ? -19.458 -2.939 -4.125 1.00 23.99 106 LEU A C 1
ATOM 830 O O . LEU A 1 110 ? -20.430 -2.569 -3.491 1.00 23.38 106 LEU A O 1
ATOM 835 N N . ILE A 1 111 ? -18.624 -2.089 -4.709 1.00 22.91 107 ILE A N 1
ATOM 836 C CA . ILE A 1 111 ? -18.954 -0.694 -4.794 1.00 23.88 107 ILE A CA 1
ATOM 837 C C . ILE A 1 111 ? -18.614 -0.239 -6.220 1.00 23.14 107 ILE A C 1
ATOM 838 O O . ILE A 1 111 ? -17.857 -0.904 -6.926 1.00 20.20 107 ILE A O 1
ATOM 843 N N . ASP A 1 112 ? -19.154 0.901 -6.608 1.00 23.84 108 ASP A N 1
ATOM 844 C CA . ASP A 1 112 ? -18.910 1.479 -7.930 1.00 24.19 108 ASP A CA 1
ATOM 845 C C . ASP A 1 112 ? -17.438 1.777 -8.173 1.00 23.11 108 ASP A C 1
ATOM 846 O O . ASP A 1 112 ? -16.721 2.285 -7.296 1.00 22.40 108 ASP A O 1
ATOM 851 N N . TYR A 1 113 ? -17.021 1.528 -9.408 1.00 22.40 109 TYR A N 1
ATOM 852 C CA . TYR A 1 113 ? -15.657 1.793 -9.883 1.00 21.61 109 TYR A CA 1
ATOM 853 C C . TYR A 1 113 ? -15.727 2.331 -11.304 1.00 23.23 109 TYR A C 1
ATOM 854 O O . TYR A 1 113 ? -16.363 1.679 -12.175 1.00 21.87 109 TYR A O 1
ATOM 863 N N . LYS A 1 114 ? -15.126 3.515 -11.509 1.00 24.01 110 LYS A N 1
ATOM 864 C CA . LYS A 1 114 ? -15.111 4.192 -12.803 1.00 26.65 110 LYS A CA 1
ATOM 865 C C . LYS A 1 114 ? -16.563 4.324 -13.289 1.00 28.66 110 LYS A C 1
ATOM 866 O O . LYS A 1 114 ? -17.471 4.607 -12.478 1.00 29.84 110 LYS A O 1
ATOM 872 N N . GLU A 1 115 ? -16.790 4.064 -14.567 1.00 29.59 111 GLU A N 1
ATOM 873 C CA . GLU A 1 115 ? -18.102 4.156 -15.176 1.00 31.91 111 GLU A CA 1
ATOM 874 C C . GLU A 1 115 ? -18.651 2.753 -15.471 1.00 31.40 111 GLU A C 1
ATOM 875 O O . GLU A 1 115 ? -18.177 2.028 -16.375 1.00 34.56 111 GLU A O 1
ATOM 877 N N . LYS A 1 116 ? -19.637 2.359 -14.708 1.00 30.37 112 LYS A N 1
ATOM 878 C CA . LYS A 1 116 ? -20.376 1.135 -14.974 1.00 29.89 112 LYS A CA 1
ATOM 879 C C . LYS A 1 116 ? -19.646 -0.115 -14.490 1.00 26.97 112 LYS A C 1
ATOM 880 O O . LYS A 1 116 ? -20.074 -1.191 -14.805 1.00 28.22 112 LYS A O 1
ATOM 882 N N . GLU A 1 117 ? -18.570 0.006 -13.716 1.00 24.78 113 GLU A N 1
ATOM 883 C CA . GLU A 1 117 ? -17.865 -1.183 -13.235 1.00 21.28 113 GLU A CA 1
ATOM 884 C C . GLU A 1 117 ? -17.908 -1.246 -11.713 1.00 21.04 113 GLU A C 1
ATOM 885 O O . GLU A 1 117 ? -18.499 -0.357 -11.051 1.00 19.73 113 GLU A O 1
ATOM 891 N N . LYS A 1 118 ? -17.344 -2.333 -11.163 1.00 19.96 114 LYS A N 1
ATOM 892 C CA . LYS A 1 118 ? -17.394 -2.596 -9.743 1.00 20.00 114 LYS A CA 1
ATOM 893 C C . LYS A 1 118 ? -16.032 -3.073 -9.281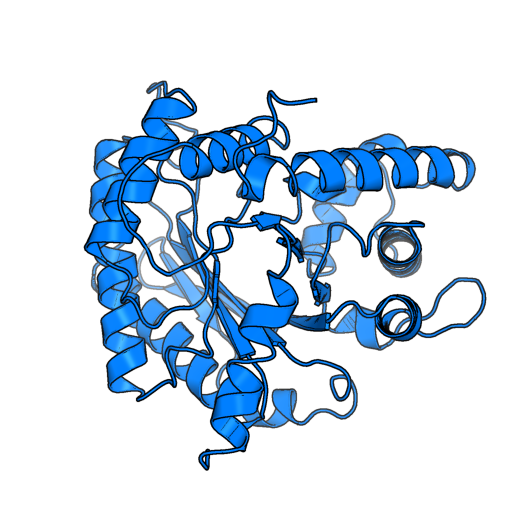 1.00 19.03 114 LYS A C 1
ATOM 894 O O . LYS A 1 118 ? -15.296 -3.657 -10.054 1.00 17.86 114 LYS A O 1
ATOM 900 N N . ILE A 1 119 ? -15.711 -2.755 -8.026 1.00 20.04 115 ILE A N 1
ATOM 901 C CA . ILE A 1 119 ? -14.693 -3.444 -7.259 1.00 18.24 115 ILE A CA 1
ATOM 902 C C . ILE A 1 119 ? -15.325 -4.081 -6.017 1.00 19.05 115 ILE A C 1
ATOM 903 O O . ILE A 1 119 ? -16.362 -3.654 -5.552 1.00 20.22 115 ILE A O 1
ATOM 908 N N . SER A 1 120 ? -14.685 -5.112 -5.508 1.00 18.57 116 SER A N 1
ATOM 909 C CA . SER A 1 120 ? -15.120 -5.728 -4.263 1.00 18.46 116 SER A CA 1
ATOM 910 C C . SER A 1 120 ? -14.383 -5.078 -3.087 1.00 18.52 116 SER A C 1
ATOM 911 O O . SER A 1 120 ? -13.286 -4.533 -3.278 1.00 17.99 116 SER A O 1
ATOM 914 N N . VAL A 1 121 ? -15.021 -5.092 -1.908 1.00 19.37 117 VAL A N 1
ATOM 915 C CA . VAL A 1 121 ? -14.527 -4.381 -0.734 1.00 19.89 117 VAL A CA 1
ATOM 916 C C . VAL A 1 121 ? -14.480 -5.252 0.534 1.00 20.65 117 VAL A C 1
ATOM 917 O O . VAL A 1 121 ? -15.170 -6.281 0.629 1.00 19.84 117 VAL A O 1
ATOM 921 N N . GLY A 1 122 ? -13.706 -4.800 1.517 1.00 20.61 118 GLY A N 1
ATOM 922 C CA . GLY A 1 122 ? -13.620 -5.469 2.838 1.00 20.42 118 GLY A CA 1
ATOM 923 C C . GLY A 1 122 ? -12.206 -5.779 3.316 1.00 20.50 118 GLY A C 1
ATOM 924 O O . GLY A 1 122 ? -12.031 -6.447 4.335 1.00 20.52 118 GLY A O 1
ATOM 925 N N . LEU A 1 123 ? -11.175 -5.275 2.627 1.00 19.90 119 LEU A N 1
ATOM 926 C CA . LEU A 1 123 ? -9.789 -5.694 2.966 1.00 21.10 119 LEU A CA 1
ATOM 927 C C . LEU A 1 123 ? -9.280 -5.117 4.285 1.00 21.68 119 LEU A C 1
ATOM 928 O O . LEU A 1 123 ? -8.401 -5.690 4.924 1.00 22.24 119 LEU A O 1
ATOM 933 N N . GLU A 1 124 ? -9.819 -3.971 4.671 1.00 22.12 120 GLU A N 1
ATOM 934 C CA . GLU A 1 124 ? -9.251 -3.186 5.745 1.00 23.56 120 GLU A CA 1
ATOM 935 C C . GLU A 1 124 ? -9.332 -3.864 7.096 1.00 23.76 120 GLU A C 1
ATOM 936 O O . GLU A 1 124 ? -8.428 -3.671 7.929 1.00 24.95 120 GLU A O 1
ATOM 942 N N . ASP A 1 125 ? -10.397 -4.624 7.339 1.00 22.82 121 ASP A N 1
ATOM 943 C CA . ASP A 1 125 ? -10.494 -5.431 8.577 1.00 23.02 121 ASP A CA 1
ATOM 944 C C . ASP A 1 125 ? -10.467 -6.947 8.284 1.00 22.93 121 ASP A C 1
ATOM 945 O O . ASP A 1 125 ? -10.870 -7.753 9.123 1.00 23.36 121 ASP A O 1
ATOM 950 N N . LEU A 1 126 ? -9.978 -7.339 7.110 1.00 21.54 122 LEU A N 1
ATOM 951 C CA . LEU A 1 126 ? -10.029 -8.733 6.727 1.00 20.94 122 LEU A CA 1
ATOM 952 C C . LEU A 1 126 ? -9.220 -9.628 7.689 1.00 22.19 122 LEU A C 1
ATOM 953 O O . LEU A 1 126 ? -9.678 -10.726 8.116 1.00 22.32 122 LEU A O 1
ATOM 958 N N . ASP A 1 127 ? -8.040 -9.162 8.067 1.00 23.67 123 ASP A N 1
ATOM 959 C CA . ASP A 1 127 ? -7.181 -9.955 8.957 1.00 24.34 123 ASP A CA 1
ATOM 960 C C . ASP A 1 127 ? -7.834 -10.150 10.329 1.00 24.98 123 ASP A C 1
ATOM 961 O O . ASP A 1 127 ? -7.840 -11.272 10.861 1.00 25.79 123 ASP A O 1
ATOM 966 N N . LEU A 1 128 ? -8.377 -9.078 10.905 1.00 25.84 124 LEU A N 1
ATOM 967 C CA . LEU A 1 128 ? -9.149 -9.162 12.142 1.00 26.95 124 LEU A CA 1
ATOM 968 C C . LEU A 1 128 ? -10.335 -10.145 11.997 1.00 27.15 124 LEU A C 1
ATOM 969 O O . LEU A 1 128 ? -10.540 -10.986 12.844 1.00 27.59 124 LEU A O 1
ATOM 974 N N . ARG A 1 129 ? -11.066 -10.074 10.889 1.00 25.49 125 ARG A N 1
ATOM 975 C CA . ARG A 1 129 ? -12.197 -10.986 10.678 1.00 26.23 125 ARG A CA 1
ATOM 976 C C . ARG A 1 129 ? -11.771 -12.456 10.550 1.00 26.47 125 ARG A C 1
ATOM 977 O O . ARG A 1 129 ? -12.427 -13.324 11.105 1.00 26.89 125 ARG A O 1
ATOM 985 N N . CYS A 1 130 ? -10.667 -12.720 9.866 1.00 26.31 126 CYS A N 1
ATOM 986 C CA . CYS A 1 130 ? -10.163 -14.079 9.744 1.00 27.91 126 CYS A CA 1
ATOM 987 C C . CYS A 1 130 ? -9.884 -14.686 11.110 1.00 30.62 126 CYS A C 1
ATOM 988 O O . CYS A 1 130 ? -10.029 -15.883 11.287 1.00 32.38 126 CYS A O 1
ATOM 991 N N . LYS A 1 131 ? -9.482 -13.852 12.054 1.00 32.77 127 LYS A N 1
ATOM 992 C CA . LYS A 1 131 ? -9.199 -14.291 13.407 1.00 35.56 127 LYS A CA 1
ATOM 993 C C . LYS A 1 131 ? -10.441 -14.397 14.333 1.00 36.91 127 LYS A C 1
ATOM 994 O O . LYS A 1 131 ? -10.285 -14.798 15.478 1.00 38.64 127 LYS A O 1
ATOM 1000 N N . SER A 1 132 ? -11.653 -14.086 13.851 1.00 36.25 128 SER A N 1
ATOM 1001 C CA A SER A 1 132 ? -12.883 -14.126 14.667 0.50 37.31 128 SER A CA 1
ATOM 1002 C CA B SER A 1 132 ? -12.818 -14.102 14.745 0.50 37.13 128 SER A CA 1
ATOM 1003 C C . SER A 1 132 ? -13.117 -15.512 15.256 1.00 37.79 128 SER A C 1
ATOM 1004 O O . SER A 1 132 ? -12.997 -16.530 14.517 1.00 35.84 128 SER A O 1
ATOM 1009 N N . SER A 1 133 ? -13.518 -15.589 16.521 1.00 38.25 129 SER A N 1
ATOM 1010 C CA . SER A 1 133 ? -13.854 -16.909 17.092 1.00 39.12 129 SER A CA 1
ATOM 1011 C C . SER A 1 133 ? -15.053 -17.561 16.361 1.00 38.48 129 SER A C 1
ATOM 1012 O O . SER A 1 133 ? -15.116 -18.772 16.238 1.00 38.94 129 SER A O 1
ATOM 1015 N N . ALA A 1 134 ? -15.980 -16.743 15.863 1.00 38.33 130 ALA A N 1
ATOM 1016 C CA . ALA A 1 134 ? -17.088 -17.200 15.012 1.00 38.00 130 ALA A CA 1
ATOM 1017 C C . ALA A 1 134 ? -16.650 -18.163 13.908 1.00 36.47 130 ALA A C 1
ATOM 1018 O O . ALA A 1 134 ? -17.329 -19.154 13.646 1.00 37.13 130 ALA A O 1
ATOM 1020 N N . PHE A 1 135 ? -15.515 -17.874 13.260 1.00 35.15 131 PHE A N 1
ATOM 1021 C CA . PHE A 1 135 ? -15.059 -18.670 12.126 1.00 33.79 131 PHE A CA 1
ATOM 1022 C C . PHE A 1 135 ? -13.974 -19.685 12.465 1.00 34.09 131 PHE A C 1
ATOM 1023 O O . PHE A 1 135 ? -13.320 -20.202 11.561 1.00 32.78 131 PHE A O 1
ATOM 1031 N N . LYS A 1 136 ? -13.798 -20.006 13.743 1.00 35.21 132 LYS A N 1
ATOM 1032 C CA . LYS A 1 136 ? -12.696 -20.890 14.146 1.00 36.09 132 LYS A CA 1
ATOM 1033 C C . LYS A 1 136 ? -12.732 -22.265 13.490 1.00 34.94 132 LYS A C 1
ATOM 1034 O O . LYS A 1 136 ? -11.693 -22.889 13.331 1.00 34.27 132 LYS A O 1
ATOM 1040 N N . ASP A 1 137 ? -13.917 -22.749 13.126 1.00 34.45 133 ASP A N 1
ATOM 1041 C CA . ASP A 1 137 ? -14.030 -24.052 12.467 1.00 34.08 133 ASP A CA 1
ATOM 1042 C C . ASP A 1 137 ? -13.818 -23.992 10.942 1.00 31.09 133 ASP A C 1
ATOM 1043 O O . ASP A 1 137 ? -13.780 -25.034 10.282 1.00 30.49 133 ASP A O 1
ATOM 1048 N N . ALA A 1 138 ? -13.734 -22.795 10.396 1.00 28.73 134 ALA A N 1
ATOM 1049 C CA . ALA A 1 138 ? -13.556 -22.626 8.952 1.00 26.88 134 ALA A CA 1
ATOM 1050 C C . ALA A 1 138 ? -12.145 -22.984 8.547 1.00 25.89 134 ALA A C 1
ATOM 1051 O O . ALA A 1 138 ? -11.186 -22.631 9.256 1.00 24.80 134 ALA A O 1
ATOM 1053 N N . THR A 1 139 ? -12.011 -23.632 7.387 1.00 24.80 135 THR A N 1
ATOM 1054 C CA . THR A 1 139 ? -10.697 -23.933 6.816 1.00 24.47 135 THR A CA 1
ATOM 1055 C C . THR A 1 139 ? -10.456 -23.311 5.449 1.00 23.12 135 THR A C 1
ATOM 1056 O O . THR A 1 139 ? -9.353 -23.431 4.895 1.00 22.76 135 THR A O 1
ATOM 1060 N N . PHE A 1 140 ? -11.480 -22.677 4.887 1.00 21.85 136 PHE A N 1
ATOM 1061 C CA . PHE A 1 140 ? -11.324 -21.989 3.617 1.00 21.32 136 PHE A CA 1
ATOM 1062 C C . PHE A 1 140 ? -12.242 -20.790 3.561 1.00 21.37 136 PHE A C 1
ATOM 1063 O O . PHE A 1 140 ? -13.064 -20.587 4.462 1.00 20.80 136 PHE A O 1
ATOM 1071 N N . ALA A 1 141 ? -12.058 -19.952 2.548 1.00 20.53 137 ALA A N 1
ATOM 1072 C CA . ALA A 1 141 ? -12.824 -18.726 2.441 1.00 20.14 137 ALA A CA 1
ATOM 1073 C C . ALA A 1 141 ? -13.152 -18.458 0.994 1.00 19.04 137 ALA A C 1
ATOM 1074 O O . ALA A 1 141 ? -12.614 -19.111 0.106 1.00 18.63 137 ALA A O 1
ATOM 1076 N N . LYS A 1 142 ? -14.045 -17.503 0.770 1.00 18.45 138 LYS A N 1
ATOM 1077 C CA . LYS A 1 142 ? -14.401 -17.072 -0.573 1.00 18.61 138 LYS A CA 1
ATOM 1078 C C . LYS A 1 142 ? -14.492 -15.566 -0.653 1.00 18.14 138 LYS A C 1
ATOM 1079 O O . LYS A 1 142 ? -14.969 -14.934 0.283 1.00 18.97 138 LYS A O 1
ATOM 1085 N N . TRP A 1 143 ? -14.060 -15.005 -1.790 1.00 17.89 139 TRP A N 1
ATOM 1086 C CA . TRP A 1 143 ? -14.178 -13.586 -2.072 1.00 17.73 139 TRP A CA 1
ATOM 1087 C C . TRP A 1 143 ? -14.518 -13.428 -3.543 1.00 17.12 139 TRP A C 1
ATOM 1088 O O . TRP A 1 143 ? -13.826 -13.960 -4.411 1.00 18.26 139 TRP A O 1
ATOM 1099 N N . ARG A 1 144 ? -15.587 -12.682 -3.792 1.00 18.09 140 ARG A N 1
ATOM 1100 C CA . ARG A 1 144 ? -16.094 -12.435 -5.132 1.00 18.54 140 ARG A CA 1
ATOM 1101 C C . ARG A 1 144 ? -15.852 -11.015 -5.647 1.00 19.03 140 ARG A C 1
ATOM 1102 O O . ARG A 1 144 ? -16.224 -10.018 -4.973 1.00 20.40 140 ARG A O 1
ATOM 1110 N N . SER A 1 145 ? -15.275 -10.940 -6.845 1.00 19.05 141 SER A N 1
ATOM 1111 C CA . SER A 1 145 ? -15.373 -9.770 -7.729 1.00 19.43 141 SER A CA 1
ATOM 1112 C C . SER A 1 145 ? -16.274 -10.081 -8.904 1.00 19.54 141 SER A C 1
ATOM 1113 O O . SER A 1 145 ? -16.482 -11.230 -9.234 1.00 18.66 141 SER A O 1
ATOM 1116 N N . LEU A 1 146 ? -16.829 -9.030 -9.507 1.00 19.61 142 LEU A N 1
ATOM 1117 C CA . LEU A 1 146 ? -17.725 -9.150 -10.632 1.00 20.39 142 LEU A CA 1
ATOM 1118 C C . LEU A 1 146 ? -17.314 -8.188 -11.765 1.00 20.11 142 LEU A C 1
ATOM 1119 O O . LEU A 1 146 ? -17.124 -6.991 -11.527 1.00 20.57 142 LEU A O 1
ATOM 1124 N N . PHE A 1 147 ? -17.217 -8.723 -12.976 1.00 19.97 143 PHE A N 1
ATOM 1125 C CA . PHE A 1 147 ? -16.824 -8.001 -14.155 1.00 20.54 143 PHE A CA 1
ATOM 1126 C C . PHE A 1 147 ? -18.003 -7.843 -15.067 1.00 22.33 143 PHE A C 1
ATOM 1127 O O . PHE A 1 147 ? -18.441 -8.810 -15.706 1.00 22.69 143 PHE A O 1
ATOM 1135 N N . TYR A 1 148 ? -18.535 -6.625 -15.106 1.00 23.59 144 TYR A N 1
ATOM 1136 C CA . TYR A 1 148 ? -19.555 -6.252 -16.071 1.00 25.23 144 TYR A CA 1
ATOM 1137 C C . TYR A 1 148 ? -18.926 -6.091 -17.444 1.00 26.13 144 TYR A C 1
ATOM 1138 O O . TYR A 1 148 ? -17.752 -5.704 -17.551 1.00 23.98 144 TYR A O 1
ATOM 1147 N N . PHE A 1 149 ? -19.706 -6.412 -18.483 1.00 28.04 145 PHE A N 1
ATOM 1148 C CA . PHE A 1 149 ? -19.284 -6.288 -19.873 1.00 30.99 145 PHE A CA 1
ATOM 1149 C C . PHE A 1 149 ? -20.171 -5.288 -20.615 1.00 33.90 145 PHE A C 1
ATOM 1150 O O . PHE A 1 149 ? -21.396 -5.401 -20.576 1.00 35.49 145 PHE A O 1
ATOM 1158 N N . TYR A 1 150 ? -19.540 -4.343 -21.303 1.00 35.61 146 TYR A N 1
ATOM 1159 C CA . TYR A 1 150 ? -20.198 -3.364 -22.188 1.00 39.09 146 TYR A CA 1
ATOM 1160 C C . TYR A 1 150 ? -19.094 -3.003 -23.182 1.00 39.94 146 TYR A C 1
ATOM 1161 O O . TYR A 1 150 ? -18.002 -3.589 -23.121 1.00 37.48 146 TYR A O 1
ATOM 1170 N N . ASP A 1 151 ? -19.324 -1.973 -24.008 1.00 42.04 147 ASP A N 1
ATOM 1171 C CA . ASP A 1 151 ? -18.442 -1.705 -25.147 1.00 43.83 147 ASP A CA 1
ATOM 1172 C C . ASP A 1 151 ? -16.948 -1.805 -24.874 1.00 42.74 147 ASP A C 1
ATOM 1173 O O . ASP A 1 151 ? -16.286 -2.733 -25.366 1.00 45.69 147 ASP A O 1
ATOM 1178 N N . GLY A 1 152 ? -16.386 -0.904 -24.104 1.00 40.53 148 GLY A N 1
ATOM 1179 C CA . GLY A 1 152 ? -14.940 -1.029 -23.868 1.00 38.64 148 GLY A CA 1
ATOM 1180 C C . GLY A 1 152 ? -14.667 -1.552 -22.468 1.00 35.78 148 GLY A C 1
ATOM 1181 O O . GLY A 1 152 ? -13.727 -1.131 -21.833 1.00 35.50 148 GLY A O 1
ATOM 1182 N N . ILE A 1 153 ? -15.497 -2.475 -21.992 1.00 33.25 149 ILE A N 1
ATOM 1183 C CA . ILE A 1 153 ? -15.470 -2.899 -20.599 1.00 31.38 149 ILE A CA 1
ATOM 1184 C C . ILE A 1 153 ? -15.588 -4.452 -20.592 1.00 29.13 149 ILE A C 1
ATOM 1185 O O . ILE A 1 153 ? -16.367 -5.009 -21.392 1.00 29.04 149 ILE A O 1
ATOM 1190 N N . PRO A 1 154 ? -14.830 -5.146 -19.711 1.00 25.23 150 PRO A N 1
ATOM 1191 C CA . PRO A 1 154 ? -14.022 -4.643 -18.586 1.00 23.45 150 PRO A CA 1
ATOM 1192 C C . PRO A 1 154 ? -12.850 -3.773 -19.014 1.00 23.52 150 PRO A C 1
ATOM 1193 O O . PRO A 1 154 ? -12.152 -4.106 -20.015 1.00 22.75 150 PRO A O 1
ATOM 1197 N N . SER A 1 155 ? -12.635 -2.663 -18.292 1.00 21.44 151 SER A N 1
ATOM 1198 C CA . SER A 1 155 ? -11.475 -1.822 -18.560 1.00 21.81 151 SER A CA 1
ATOM 1199 C C . SER A 1 155 ? -10.255 -2.487 -17.903 1.00 21.07 151 SER A C 1
ATOM 1200 O O . SER A 1 155 ? -10.389 -3.248 -16.947 1.00 18.90 151 SER A O 1
ATOM 1203 N N . GLU A 1 156 ? -9.075 -2.174 -18.439 1.00 21.54 152 GLU A N 1
ATOM 1204 C CA . GLU A 1 156 ? -7.823 -2.644 -17.889 1.00 21.27 152 GLU A CA 1
ATOM 1205 C C . GLU A 1 156 ? -7.656 -2.219 -16.415 1.00 20.33 152 GLU A C 1
ATOM 1206 O O . GLU A 1 156 ? -7.221 -3.034 -15.598 1.00 19.24 152 GLU A O 1
ATOM 1212 N N . ASP A 1 157 ? -8.060 -0.992 -16.079 1.00 20.49 153 ASP A N 1
ATOM 1213 C CA . ASP A 1 157 ? -7.984 -0.494 -14.692 1.00 21.13 153 ASP A CA 1
ATOM 1214 C C . ASP A 1 157 ? -8.790 -1.403 -13.770 1.00 19.85 153 ASP A C 1
ATOM 1215 O O . ASP A 1 157 ? -8.345 -1.794 -12.686 1.00 18.40 153 ASP A O 1
ATOM 1220 N N . CYS A 1 158 ? -9.994 -1.736 -14.217 1.00 19.19 154 CYS A N 1
ATOM 1221 C CA . CYS A 1 158 ? -10.894 -2.586 -13.420 1.00 18.20 154 CYS A CA 1
ATOM 1222 C C . CYS A 1 158 ? -10.369 -4.033 -13.259 1.00 17.75 154 CYS A C 1
ATOM 1223 O O . CYS A 1 158 ? -10.458 -4.633 -12.167 1.00 16.41 154 CYS A O 1
ATOM 1226 N N . ILE A 1 159 ? -9.817 -4.590 -14.339 1.00 17.25 155 ILE A N 1
ATOM 1227 C CA . ILE A 1 159 ? -9.176 -5.892 -14.241 1.00 16.92 155 ILE A CA 1
ATOM 1228 C C . ILE A 1 159 ? -8.039 -5.864 -13.227 1.00 17.93 155 ILE A C 1
ATOM 1229 O O . ILE A 1 159 ? -7.965 -6.709 -12.317 1.00 17.44 155 ILE A O 1
ATOM 1234 N N . ASN A 1 160 ? -7.166 -4.872 -13.365 1.00 18.15 156 ASN A N 1
ATOM 1235 C CA . ASN A 1 160 ? -6.027 -4.764 -12.447 1.00 19.33 156 ASN A CA 1
ATOM 1236 C C . ASN A 1 160 ? -6.429 -4.588 -10.994 1.00 18.73 156 ASN A C 1
ATOM 1237 O O . ASN A 1 160 ? -5.862 -5.235 -10.080 1.00 18.18 156 ASN A O 1
ATOM 1242 N N . GLU A 1 161 ? -7.399 -3.719 -10.754 1.00 18.34 157 GLU A N 1
ATOM 1243 C CA . GLU A 1 161 ? -7.779 -3.410 -9.378 1.00 17.86 157 GLU A CA 1
ATOM 1244 C C . GLU A 1 161 ? -8.456 -4.601 -8.708 1.00 16.63 157 GLU A C 1
ATOM 1245 O O . GLU A 1 161 ? -8.109 -4.967 -7.564 1.00 17.33 157 GLU A O 1
ATOM 1251 N N . ASN A 1 162 ? -9.385 -5.240 -9.411 1.00 15.88 158 ASN A N 1
ATOM 1252 C CA . ASN A 1 162 ? -10.001 -6.437 -8.871 1.00 15.63 158 ASN A CA 1
ATOM 1253 C C . ASN A 1 162 ? -9.032 -7.603 -8.625 1.00 16.57 158 ASN A C 1
ATOM 1254 O O . ASN A 1 162 ? -9.156 -8.306 -7.610 1.00 16.88 158 ASN A O 1
ATOM 1259 N N . CYS A 1 163 ? -8.074 -7.798 -9.538 1.00 17.45 159 CYS A N 1
ATOM 1260 C CA . CYS A 1 163 ? -7.080 -8.839 -9.373 1.00 17.51 159 CYS A CA 1
ATOM 1261 C C . CYS A 1 163 ? -6.160 -8.532 -8.208 1.00 18.46 159 CYS A C 1
ATOM 1262 O O . CYS A 1 163 ? -5.796 -9.438 -7.450 1.00 18.75 159 CYS A O 1
ATOM 1265 N N . SER A 1 164 ? -5.831 -7.255 -8.024 1.00 18.67 160 SER A N 1
ATOM 1266 C CA . SER A 1 164 ? -5.022 -6.835 -6.888 1.00 19.67 160 SER A CA 1
ATOM 1267 C C . SER A 1 164 ? -5.774 -7.124 -5.572 1.00 18.84 160 SER A C 1
ATOM 1268 O O . SER A 1 164 ? -5.215 -7.704 -4.631 1.00 18.24 160 SER A O 1
ATOM 1271 N N . ILE A 1 165 ? -7.045 -6.745 -5.517 1.00 18.99 161 ILE A N 1
ATOM 1272 C CA . ILE A 1 165 ? -7.880 -6.996 -4.326 1.00 17.43 161 ILE A CA 1
ATOM 1273 C C . ILE A 1 165 ? -7.998 -8.509 -4.031 1.00 18.44 161 ILE A C 1
ATOM 1274 O O . ILE A 1 165 ? -7.783 -8.957 -2.881 1.00 17.98 161 ILE A O 1
ATOM 1279 N N . LEU A 1 166 ? -8.265 -9.311 -5.065 1.00 17.82 162 LEU A N 1
ATOM 1280 C CA . LEU A 1 166 ? -8.343 -10.768 -4.882 1.00 18.18 162 LEU A CA 1
ATOM 1281 C C . LEU A 1 166 ? -7.033 -11.363 -4.330 1.00 18.81 162 LEU A C 1
ATOM 1282 O O . LEU A 1 166 ? -7.044 -12.204 -3.429 1.00 17.54 162 LEU A O 1
ATOM 1287 N N . ALA A 1 167 ? -5.908 -10.889 -4.862 1.00 17.63 163 ALA A N 1
ATOM 1288 C CA . ALA A 1 167 ? -4.617 -11.358 -4.418 1.00 18.45 163 ALA A CA 1
ATOM 1289 C C . ALA A 1 167 ? -4.274 -10.935 -2.995 1.00 17.95 163 ALA A C 1
ATOM 1290 O O . ALA A 1 167 ? -3.639 -11.701 -2.240 1.00 17.68 163 ALA A O 1
ATOM 1292 N N . LYS A 1 168 ? -4.672 -9.725 -2.621 1.00 18.76 164 LYS A N 1
ATOM 1293 C CA . LYS A 1 168 ? -4.422 -9.221 -1.268 1.00 19.68 164 LYS A CA 1
ATOM 1294 C C . LYS A 1 168 ? -5.261 -9.999 -0.262 1.00 18.37 164 LYS A C 1
ATOM 1295 O O . LYS A 1 168 ? -4.794 -10.349 0.811 1.00 19.67 164 LYS A O 1
ATOM 1301 N N . TYR A 1 169 ? -6.503 -10.279 -0.613 1.00 18.33 165 TYR A N 1
ATOM 1302 C CA . TYR A 1 169 ? -7.355 -11.166 0.207 1.00 18.33 165 TYR A CA 1
ATOM 1303 C C . TYR A 1 169 ? -6.746 -12.559 0.344 1.00 18.62 165 TYR A C 1
ATOM 1304 O O . TYR A 1 169 ? -6.738 -13.144 1.420 1.00 19.73 165 TYR A O 1
ATOM 1313 N N . ALA A 1 170 ? -6.221 -13.081 -0.767 1.00 18.77 166 ALA A N 1
ATOM 1314 C CA . ALA A 1 170 ? -5.684 -14.434 -0.789 1.00 17.78 166 ALA A CA 1
ATOM 1315 C C . ALA A 1 170 ? -4.524 -14.579 0.180 1.00 18.50 166 ALA A C 1
ATOM 1316 O O . ALA A 1 170 ? -4.462 -15.557 0.929 1.00 18.28 166 ALA A O 1
ATOM 1318 N N . ILE A 1 171 ? -3.601 -13.610 0.173 1.00 18.43 167 ILE A N 1
ATOM 1319 C CA . ILE A 1 171 ? -2.44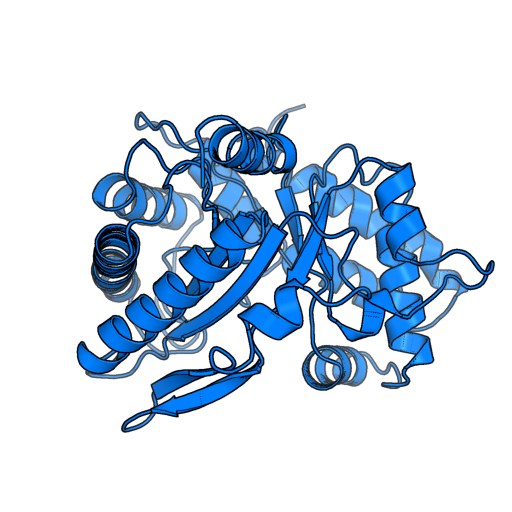8 -13.708 1.033 1.00 19.67 167 ILE A CA 1
ATOM 1320 C C . ILE A 1 171 ? -2.830 -13.583 2.505 1.00 19.31 167 ILE A C 1
ATOM 1321 O O . ILE A 1 171 ? -2.272 -14.325 3.341 1.00 20.73 167 ILE A O 1
ATOM 1326 N N . ILE A 1 172 ? -3.779 -12.704 2.831 1.00 18.69 168 ILE A N 1
ATOM 1327 C CA . ILE A 1 172 ? -4.248 -12.576 4.213 1.00 19.72 168 ILE A CA 1
ATOM 1328 C C . ILE A 1 172 ? -4.925 -13.873 4.723 1.00 20.15 168 ILE A C 1
ATOM 1329 O O . ILE A 1 172 ? -4.662 -14.356 5.846 1.00 20.58 168 ILE A O 1
ATOM 1334 N N . CYS A 1 173 ? -5.765 -14.465 3.881 1.00 20.43 169 CYS A N 1
ATOM 1335 C CA . CYS A 1 173 ? -6.328 -15.772 4.200 1.00 20.36 169 CYS A CA 1
ATOM 1336 C C . CYS A 1 173 ? -5.238 -16.770 4.525 1.00 20.95 169 CYS A C 1
ATOM 1337 O O . CYS A 1 173 ? -5.289 -17.449 5.553 1.00 21.68 169 CYS A O 1
ATOM 1340 N N . GLN A 1 174 ? -4.271 -16.903 3.620 1.00 20.23 170 GLN A N 1
ATOM 1341 C CA . GLN A 1 174 ? -3.245 -17.915 3.808 1.00 21.37 170 GLN A CA 1
ATOM 1342 C C . GLN A 1 174 ? -2.435 -17.698 5.080 1.00 23.03 170 GLN A C 1
ATOM 1343 O O . GLN A 1 174 ? -2.117 -18.653 5.783 1.00 23.07 170 GLN A O 1
ATOM 1349 N N . LYS A 1 175 ? -2.113 -16.445 5.377 1.00 23.86 171 LYS A N 1
ATOM 1350 C CA . LYS A 1 175 ? -1.383 -16.125 6.586 1.00 26.32 171 LYS A CA 1
ATOM 1351 C C . LYS A 1 175 ? -2.217 -16.478 7.809 1.00 26.74 171 LYS A C 1
ATOM 1352 O O . LYS A 1 175 ? -1.643 -16.732 8.874 1.00 27.68 171 LYS A O 1
ATOM 1358 N N . ASN A 1 176 ? -3.539 -16.525 7.676 1.00 25.03 172 ASN A N 1
ATOM 1359 C CA . ASN A 1 176 ? -4.409 -16.992 8.791 1.00 26.33 172 ASN A CA 1
ATOM 1360 C C . ASN A 1 176 ? -4.810 -18.484 8.745 1.00 26.46 172 ASN A C 1
ATOM 1361 O O . ASN A 1 176 ? -5.684 -18.922 9.501 1.00 27.17 172 ASN A O 1
ATOM 1366 N N . GLY A 1 177 ? -4.158 -19.256 7.890 1.00 25.17 173 GLY A N 1
ATOM 1367 C CA . GLY A 1 177 ? -4.407 -20.679 7.805 1.00 25.72 173 GLY A CA 1
ATOM 1368 C C . GLY A 1 177 ? -5.657 -21.063 7.041 1.00 24.71 173 GLY A C 1
ATOM 1369 O O . GLY A 1 177 ? -6.161 -22.171 7.210 1.00 25.51 173 GLY A O 1
ATOM 1370 N N . LEU A 1 178 ? -6.155 -20.177 6.185 1.00 22.96 174 LEU A N 1
ATOM 1371 C CA . LEU A 1 178 ? -7.342 -20.461 5.388 1.00 22.60 174 LEU A CA 1
ATOM 1372 C C . LEU A 1 178 ? -6.985 -20.533 3.916 1.00 22.63 174 LEU A C 1
ATOM 1373 O O . LEU A 1 178 ? -6.236 -19.684 3.421 1.00 23.30 174 LEU A O 1
ATOM 1378 N N . VAL A 1 179 ? -7.544 -21.522 3.222 1.00 21.84 175 VAL A N 1
ATOM 1379 C CA . VAL A 1 179 ? -7.408 -21.622 1.787 1.00 21.15 175 VAL A CA 1
ATOM 1380 C C . VAL A 1 179 ? -8.351 -20.620 1.145 1.00 20.26 175 VAL A C 1
ATOM 1381 O O . VAL A 1 179 ? -9.561 -20.719 1.341 1.00 21.96 175 VAL A O 1
ATOM 1385 N N . PRO A 1 180 ? -7.829 -19.660 0.372 1.00 19.28 176 PRO A N 1
ATOM 1386 C CA . PRO A 1 180 ? -8.719 -18.741 -0.341 1.00 18.32 176 PRO A CA 1
ATOM 1387 C C . PRO A 1 180 ? -9.270 -19.272 -1.644 1.00 18.88 176 PRO A C 1
ATOM 1388 O O . PRO A 1 180 ? -8.514 -19.746 -2.528 1.00 18.61 176 PRO A O 1
ATOM 1392 N N . ILE A 1 181 ? -10.579 -19.166 -1.802 1.00 18.68 177 ILE A N 1
ATOM 1393 C CA . ILE A 1 181 ? -11.177 -19.224 -3.143 1.00 18.78 177 ILE A CA 1
ATOM 1394 C C . ILE A 1 181 ? -11.281 -17.780 -3.625 1.00 17.73 177 ILE A C 1
ATOM 1395 O O . ILE A 1 181 ? -11.869 -16.930 -2.919 1.00 18.24 177 ILE A O 1
ATOM 1400 N N . VAL A 1 182 ? -10.658 -17.511 -4.778 1.00 17.37 178 VAL A N 1
ATOM 1401 C CA . VAL A 1 182 ? -10.763 -16.254 -5.494 1.00 16.84 178 VAL A CA 1
ATOM 1402 C C . VAL A 1 182 ? -11.757 -16.417 -6.655 1.00 17.88 178 VAL A C 1
ATOM 1403 O O . VAL A 1 182 ? -11.680 -17.372 -7.457 1.00 16.94 178 VAL A O 1
ATOM 1407 N N . GLU A 1 183 ? -12.739 -15.515 -6.707 1.00 18.33 179 GLU A N 1
ATOM 1408 C CA . GLU A 1 183 ? -13.834 -15.630 -7.645 1.00 18.32 179 GLU A CA 1
ATOM 1409 C C . GLU A 1 183 ? -13.914 -14.419 -8.571 1.00 18.32 179 GLU A C 1
ATOM 1410 O O . GLU A 1 183 ? -14.588 -13.422 -8.259 1.00 17.97 179 GLU A O 1
ATOM 1416 N N . PRO A 1 184 ? -13.241 -14.499 -9.717 1.00 18.57 180 PRO A N 1
ATOM 1417 C CA . PRO A 1 184 ? -13.342 -13.431 -10.701 1.00 18.90 180 PRO A CA 1
ATOM 1418 C C . PRO A 1 184 ? -14.516 -13.653 -11.666 1.00 20.12 180 PRO A C 1
ATOM 1419 O O . PRO A 1 184 ? -14.325 -14.006 -12.830 1.00 19.33 180 PRO A O 1
ATOM 1423 N N . GLU A 1 185 ? -15.726 -13.399 -11.201 1.00 19.79 181 GLU A N 1
ATOM 1424 C CA . GLU A 1 185 ? -16.885 -13.756 -12.013 1.00 20.87 181 GLU A CA 1
ATOM 1425 C C . GLU A 1 185 ? -17.065 -12.811 -13.197 1.00 22.38 181 GLU A C 1
ATOM 1426 O O . GLU A 1 185 ? -17.060 -11.579 -13.030 1.00 21.89 181 GLU A O 1
ATOM 1432 N N . VAL A 1 186 ? -17.286 -13.404 -14.368 1.00 23.00 182 VAL A N 1
ATOM 1433 C CA . VAL A 1 186 ? -17.586 -12.671 -15.591 1.00 24.42 182 VAL A CA 1
ATOM 1434 C C . VAL A 1 186 ? -19.074 -12.638 -15.696 1.00 25.71 182 VAL A C 1
ATOM 1435 O O . VAL A 1 186 ? -19.704 -13.677 -15.885 1.00 27.39 182 VAL A O 1
ATOM 1439 N N . PHE A 1 187 ? -19.675 -11.461 -15.546 1.00 25.33 183 PHE A N 1
ATOM 1440 C CA . PHE A 1 187 ? -21.113 -11.388 -15.439 1.00 26.17 183 PHE A CA 1
ATOM 1441 C C . PHE A 1 187 ? -21.874 -11.834 -16.709 1.00 27.00 183 PHE A C 1
ATOM 1442 O O . PHE A 1 187 ? -21.595 -11.371 -17.789 1.00 26.15 183 PHE A O 1
ATOM 1450 N N . LEU A 1 188 ? -22.819 -12.759 -16.548 1.00 27.95 184 LEU A N 1
ATOM 1451 C CA . LEU A 1 188 ? -23.545 -13.392 -17.690 1.00 28.87 184 LEU A CA 1
ATOM 1452 C C . LEU A 1 188 ? -24.512 -12.441 -18.335 1.00 31.78 184 LEU A C 1
ATOM 1453 O O . LEU A 1 188 ? -24.762 -12.517 -19.536 1.00 30.93 184 LEU A O 1
ATOM 1458 N N . GLU A 1 189 ? -25.074 -11.561 -17.510 1.00 34.79 185 GLU A N 1
ATOM 1459 C CA A GLU A 1 189 ? -26.043 -10.562 -17.974 0.50 37.43 185 GLU A CA 1
ATOM 1460 C CA B GLU A 1 189 ? -26.038 -10.579 -17.963 0.50 37.42 185 GLU A CA 1
ATOM 1461 C C . GLU A 1 189 ? -25.230 -9.527 -18.705 1.00 38.46 185 GLU A C 1
ATOM 1462 O O . GLU A 1 189 ? -24.502 -8.731 -18.071 1.00 39.41 185 GLU A O 1
ATOM 1473 N N . GLY A 1 190 ? -25.316 -9.552 -20.025 1.00 38.80 186 GLY A N 1
ATOM 1474 C CA . GLY A 1 190 ? -24.592 -8.611 -20.826 1.00 39.17 186 GLY A CA 1
ATOM 1475 C C . GLY A 1 190 ? -24.720 -8.999 -22.266 1.00 39.66 186 GLY A C 1
ATOM 1476 O O . GLY A 1 190 ? -25.224 -10.068 -22.594 1.00 39.33 186 GLY A O 1
ATOM 1477 N N . ASP A 1 191 ? -24.252 -8.110 -23.125 1.00 40.56 187 ASP A N 1
ATOM 1478 C CA . ASP A 1 191 ? -24.308 -8.326 -24.549 1.00 41.05 187 ASP A CA 1
ATOM 1479 C C . ASP A 1 191 ? -22.883 -8.439 -25.044 1.00 39.23 187 ASP A C 1
ATOM 1480 O O . ASP A 1 191 ? -22.226 -7.427 -25.267 1.00 41.13 187 ASP A O 1
ATOM 1485 N N . TYR A 1 192 ? -22.384 -9.658 -25.173 1.00 35.66 188 TYR A N 1
ATOM 1486 C CA . TYR A 1 192 ? -21.051 -9.883 -25.702 1.00 32.77 188 TYR A CA 1
ATOM 1487 C C . TYR A 1 192 ? -21.028 -11.239 -26.368 1.00 30.89 188 TYR A C 1
ATOM 1488 O O . TYR A 1 192 ? -21.818 -12.122 -26.021 1.00 30.96 188 TYR A O 1
ATOM 1497 N N . SER A 1 193 ? -20.160 -11.384 -27.353 1.00 30.19 189 SER A N 1
ATOM 1498 C CA . SER A 1 193 ? -20.005 -12.636 -28.101 1.00 29.39 189 SER A CA 1
ATOM 1499 C C . SER A 1 193 ? -19.186 -13.632 -27.251 1.00 28.76 189 SER A C 1
ATOM 1500 O O . SER A 1 193 ? -18.522 -13.247 -26.285 1.00 27.36 189 SER A O 1
ATOM 1503 N N . MET A 1 194 ? -19.216 -14.899 -27.614 1.00 28.48 190 MET A N 1
ATOM 1504 C CA . MET A 1 194 ? -18.391 -15.910 -26.935 1.00 27.54 190 MET A CA 1
ATOM 1505 C C . MET A 1 194 ? -16.909 -15.665 -27.184 1.00 27.48 190 MET A C 1
ATOM 1506 O O . MET A 1 194 ? -16.068 -15.866 -26.286 1.00 25.63 190 MET A O 1
ATOM 1511 N N . LYS A 1 195 ? -16.581 -15.181 -28.379 1.00 28.38 191 LYS A N 1
ATOM 1512 C CA . LYS A 1 195 ? -15.184 -14.857 -28.676 1.00 29.02 191 LYS A CA 1
ATOM 1513 C C . LYS A 1 195 ? -14.683 -13.747 -27.731 1.00 28.37 191 LYS A C 1
ATOM 1514 O O . LYS A 1 195 ? -13.614 -13.831 -27.182 1.00 26.23 191 LYS A O 1
ATOM 1520 N N . ARG A 1 196 ? -15.512 -12.751 -27.481 1.00 29.07 192 ARG A N 1
ATOM 1521 C CA . ARG A 1 196 ? -15.160 -11.702 -26.547 1.00 29.10 192 ARG A CA 1
ATOM 1522 C C . ARG A 1 196 ? -14.987 -12.239 -25.127 1.00 27.27 192 ARG A C 1
ATOM 1523 O O . ARG A 1 196 ? -14.010 -11.894 -24.456 1.00 25.73 192 ARG A O 1
ATOM 1531 N N . SER A 1 197 ? -15.904 -13.097 -24.674 1.00 26.15 193 SER A N 1
ATOM 1532 C CA . SER A 1 197 ? -15.754 -13.693 -23.357 1.00 25.09 193 SER A CA 1
ATOM 1533 C C . SER A 1 197 ? -14.451 -14.475 -23.270 1.00 24.15 193 SER A C 1
ATOM 1534 O O . SER A 1 197 ? -13.734 -14.403 -22.274 1.00 22.97 193 SER A O 1
ATOM 1537 N N . TYR A 1 198 ? -14.149 -15.218 -24.323 1.00 22.75 194 TYR A N 1
ATOM 1538 C CA . TYR A 1 198 ? -12.927 -15.992 -24.354 1.00 22.26 194 TYR A CA 1
ATOM 1539 C C . TYR A 1 198 ? -11.692 -15.109 -24.194 1.00 21.27 194 TYR A C 1
ATOM 1540 O O . TYR A 1 198 ? -10.795 -15.393 -23.404 1.00 20.79 194 TYR A O 1
ATOM 1549 N N . GLU A 1 199 ? -11.640 -14.025 -24.965 1.00 21.66 195 GLU A N 1
ATOM 1550 C CA . GLU A 1 199 ? -10.473 -13.176 -24.961 1.00 21.23 195 GLU A CA 1
ATOM 1551 C C . GLU A 1 199 ? -10.331 -12.436 -23.613 1.00 21.74 195 GLU A C 1
ATOM 1552 O O . GLU A 1 199 ? -9.219 -12.393 -23.010 1.00 20.48 195 GLU A O 1
ATOM 1558 N N . VAL A 1 200 ? -11.444 -11.909 -23.105 1.00 21.11 196 VAL A N 1
ATOM 1559 C CA . VAL A 1 200 ? -11.433 -11.247 -21.800 1.00 21.07 196 VAL A CA 1
ATOM 1560 C C . VAL A 1 200 ? -11.137 -12.191 -20.637 1.00 19.84 196 VAL A C 1
ATOM 1561 O O . VAL A 1 200 ? -10.468 -11.792 -19.689 1.00 20.09 196 VAL A O 1
ATOM 1565 N N . THR A 1 201 ? -11.638 -13.431 -20.682 1.00 19.27 197 THR A N 1
ATOM 1566 C CA . THR A 1 201 ? -11.304 -14.436 -19.694 1.00 19.15 197 THR A CA 1
ATOM 1567 C C . THR A 1 201 ? -9.811 -14.684 -19.638 1.00 18.27 197 THR A C 1
ATOM 1568 O O . THR A 1 201 ? -9.264 -14.731 -18.564 1.00 17.33 197 THR A O 1
ATOM 1572 N N . ARG A 1 202 ? -9.158 -14.753 -20.801 1.00 18.19 198 ARG A N 1
ATOM 1573 C CA . ARG A 1 202 ? -7.716 -14.902 -20.864 1.00 18.16 198 ARG A CA 1
ATOM 1574 C C . ARG A 1 202 ? -6.995 -13.707 -20.243 1.00 18.88 198 ARG A C 1
ATOM 1575 O O . ARG A 1 202 ? -6.031 -13.903 -19.478 1.00 17.49 198 ARG A O 1
ATOM 1583 N N . GLN A 1 203 ? -7.509 -12.490 -20.484 1.00 17.78 199 GLN A N 1
ATOM 1584 C CA . GLN A 1 203 ? -6.963 -11.294 -19.838 1.00 17.68 199 GLN A CA 1
ATOM 1585 C C . GLN A 1 203 ? -7.090 -11.342 -18.320 1.00 17.05 199 GLN A C 1
ATOM 1586 O O . GLN A 1 203 ? -6.134 -11.046 -17.600 1.00 18.29 199 GLN A O 1
ATOM 1592 N N . ILE A 1 204 ? -8.278 -11.684 -17.843 1.00 17.52 200 ILE A N 1
ATOM 1593 C CA . ILE A 1 204 ? -8.590 -11.635 -16.413 1.00 17.04 200 ILE A CA 1
ATOM 1594 C C . ILE A 1 204 ? -7.804 -12.699 -15.677 1.00 16.77 200 ILE A C 1
ATOM 1595 O O . ILE A 1 204 ? -7.166 -12.411 -14.678 1.00 17.93 200 ILE A O 1
ATOM 1600 N N . LEU A 1 205 ? -7.841 -13.927 -16.165 1.00 17.08 201 LEU A N 1
ATOM 1601 C CA . LEU A 1 205 ? -7.197 -15.028 -15.440 1.00 17.46 201 LEU A CA 1
ATOM 1602 C C . LEU A 1 205 ? -5.685 -14.871 -15.455 1.00 17.28 201 LEU A C 1
ATOM 1603 O O . LEU A 1 205 ? -5.043 -15.148 -14.457 1.00 17.47 201 LEU A O 1
ATOM 1608 N N . SER A 1 206 ? -5.109 -14.477 -16.593 1.00 17.75 202 SER A N 1
ATOM 1609 C CA . SER A 1 206 ? -3.636 -14.240 -16.641 1.00 17.75 202 SER A CA 1
ATOM 1610 C C . SER A 1 206 ? -3.213 -13.081 -15.716 1.00 17.08 202 SER A C 1
ATOM 1611 O O . SER A 1 206 ? -2.187 -13.164 -14.998 1.00 15.98 202 SER A O 1
ATOM 1614 N N . THR A 1 207 ? -4.052 -12.048 -15.628 1.00 17.22 203 THR A N 1
ATOM 1615 C CA . THR A 1 207 ? -3.781 -10.917 -14.739 1.00 16.36 203 THR A CA 1
ATOM 1616 C C . THR A 1 207 ? -3.955 -11.328 -13.285 1.00 16.49 203 THR A C 1
ATOM 1617 O O . THR A 1 207 ? -3.184 -10.907 -12.418 1.00 16.76 203 THR A O 1
ATOM 1621 N N . LEU A 1 208 ? -4.954 -12.163 -13.001 1.00 16.23 204 LEU A N 1
ATOM 1622 C CA . LEU A 1 208 ? -5.135 -12.640 -11.631 1.00 16.47 204 LEU A CA 1
ATOM 1623 C C . LEU A 1 208 ? -3.897 -13.417 -11.171 1.00 16.62 204 LEU A C 1
ATOM 1624 O O . LEU A 1 208 ? -3.387 -13.243 -10.046 1.00 16.18 204 LEU A O 1
ATOM 1629 N N . MET A 1 209 ? -3.408 -14.287 -12.061 1.00 16.62 205 MET A N 1
ATOM 1630 C CA . MET A 1 209 ? -2.168 -15.013 -11.759 1.00 16.52 205 MET A CA 1
ATOM 1631 C C . MET A 1 209 ? -0.964 -14.095 -11.560 1.00 16.60 205 MET A C 1
ATOM 1632 O O . MET A 1 209 ? -0.119 -14.386 -10.690 1.00 18.03 205 MET A O 1
ATOM 1637 N N . LYS A 1 210 ? -0.874 -12.997 -12.320 1.00 15.95 206 LYS A N 1
ATOM 1638 C CA . LYS A 1 210 ? 0.168 -11.990 -12.083 1.00 17.39 206 LYS A CA 1
ATOM 1639 C C . LYS A 1 210 ? 0.080 -11.478 -10.638 1.00 17.02 206 LYS A C 1
ATOM 1640 O O . LYS A 1 210 ? 1.050 -11.578 -9.889 1.00 18.06 206 LYS A O 1
ATOM 1646 N N . TYR A 1 211 ? -1.089 -10.978 -10.242 1.00 17.18 207 TYR A N 1
ATOM 1647 C CA . TYR A 1 211 ? -1.217 -10.395 -8.898 1.00 17.36 207 TYR A CA 1
ATOM 1648 C C . TYR A 1 211 ? -1.003 -11.419 -7.783 1.00 17.05 207 TYR A C 1
ATOM 1649 O O . TYR A 1 211 ? -0.357 -11.124 -6.785 1.00 18.51 207 TYR A O 1
ATOM 1658 N N . LEU A 1 212 ? -1.484 -12.644 -7.962 1.00 18.40 208 LEU A N 1
ATOM 1659 C CA . LEU A 1 212 ? -1.212 -13.706 -6.972 1.00 19.06 208 LEU A CA 1
ATOM 1660 C C . LEU A 1 212 ? 0.266 -13.937 -6.790 1.00 18.24 208 LEU A C 1
ATOM 1661 O O . LEU A 1 212 ? 0.745 -14.109 -5.675 1.00 19.29 208 LEU A O 1
ATOM 1666 N N . ASN A 1 213 ? 0.999 -13.902 -7.892 1.00 18.70 209 ASN A N 1
ATOM 1667 C CA . ASN A 1 213 ? 2.452 -14.019 -7.864 1.00 18.78 209 ASN A CA 1
ATOM 1668 C C . ASN A 1 213 ? 3.195 -12.827 -7.260 1.00 19.86 209 ASN A C 1
ATOM 1669 O O . ASN A 1 213 ? 4.176 -12.999 -6.479 1.00 19.13 209 ASN A O 1
ATOM 1674 N N . TYR A 1 214 ? 2.711 -11.624 -7.547 1.00 18.90 210 TYR A N 1
ATOM 1675 C CA . TYR A 1 214 ? 3.312 -10.437 -6.950 1.00 18.84 210 TYR A CA 1
ATOM 1676 C C . TYR A 1 214 ? 3.089 -10.387 -5.440 1.00 18.92 210 TYR A C 1
ATOM 1677 O O . TYR A 1 214 ? 3.917 -9.847 -4.735 1.00 19.70 210 TYR A O 1
ATOM 1686 N N . GLU A 1 215 ? 1.964 -10.912 -4.962 1.00 20.28 211 GLU A N 1
ATOM 1687 C CA . GLU A 1 215 ? 1.691 -10.994 -3.531 1.00 20.85 211 GLU A CA 1
ATOM 1688 C C . GLU A 1 215 ? 2.312 -12.228 -2.896 1.00 22.16 211 GLU A C 1
ATOM 1689 O O . GLU A 1 215 ? 2.093 -12.472 -1.711 1.00 21.96 211 GLU A O 1
ATOM 1695 N N . LEU A 1 216 ? 3.042 -13.025 -3.689 1.00 21.80 212 LEU A N 1
ATOM 1696 C CA . LEU A 1 216 ? 3.739 -14.225 -3.235 1.00 22.43 212 LEU A CA 1
ATOM 1697 C C . LEU A 1 216 ? 2.801 -15.189 -2.505 1.00 21.68 212 LEU A C 1
ATOM 1698 O O . LEU A 1 216 ? 3.141 -15.784 -1.496 1.00 21.68 212 LEU A O 1
ATOM 1703 N N . VAL A 1 217 ? 1.603 -15.326 -3.049 1.00 21.07 213 VAL A N 1
ATOM 1704 C CA . VAL A 1 217 ? 0.640 -16.344 -2.619 1.00 20.48 213 VAL A CA 1
ATOM 1705 C C . VAL A 1 217 ? 1.208 -17.743 -2.894 1.00 20.73 213 VAL A C 1
ATOM 1706 O O . VAL A 1 217 ? 1.952 -17.945 -3.877 1.00 20.30 213 VAL A O 1
ATOM 1710 N N . TYR A 1 218 ? 0.896 -18.678 -1.995 1.00 20.52 214 TYR A N 1
ATOM 1711 C CA . TYR A 1 218 ? 1.266 -20.085 -2.147 1.00 20.94 214 TYR A CA 1
ATOM 1712 C C . TYR A 1 218 ? 0.259 -20.673 -3.123 1.00 20.01 214 TYR A C 1
ATOM 1713 O O . TYR A 1 218 ? -0.897 -20.923 -2.798 1.00 20.63 214 TYR A O 1
ATOM 1722 N N . ILE A 1 219 ? 0.690 -20.832 -4.359 1.00 20.45 215 ILE A N 1
ATOM 1723 C CA . ILE A 1 219 ? -0.207 -21.212 -5.429 1.00 18.66 215 ILE A CA 1
ATOM 1724 C C . ILE A 1 219 ? -0.901 -22.560 -5.225 1.00 19.64 215 ILE A C 1
ATOM 1725 O O . ILE A 1 219 ? -2.051 -22.689 -5.573 1.00 19.41 215 ILE A O 1
ATOM 1730 N N . PRO A 1 220 ? -0.202 -23.572 -4.666 1.00 20.65 216 PRO A N 1
ATOM 1731 C CA . PRO A 1 220 ? -0.899 -24.826 -4.381 1.00 21.62 216 PRO A CA 1
ATOM 1732 C C . PRO A 1 220 ? -1.998 -24.732 -3.323 1.00 21.84 216 PRO A C 1
ATOM 1733 O O . PRO A 1 220 ? -2.720 -25.692 -3.138 1.00 22.68 216 PRO A O 1
ATOM 1737 N N . GLY A 1 221 ? -2.116 -23.598 -2.637 1.00 21.58 217 GLY A N 1
ATOM 1738 C CA . GLY A 1 221 ? -3.157 -23.395 -1.635 1.00 21.20 217 GLY A CA 1
ATOM 1739 C C . GLY A 1 221 ? -4.219 -22.376 -2.026 1.00 20.36 217 GLY A C 1
ATOM 1740 O O . GLY A 1 221 ? -4.814 -21.755 -1.163 1.00 20.46 217 GLY A O 1
ATOM 1741 N N . VAL A 1 222 ? -4.502 -22.260 -3.312 1.00 20.57 218 VAL A N 1
ATOM 1742 C CA . VAL A 1 222 ? -5.494 -21.314 -3.824 1.00 20.35 218 VAL A CA 1
ATOM 1743 C C . VAL A 1 222 ? -6.447 -22.039 -4.742 1.00 20.11 218 VAL A C 1
ATOM 1744 O O . VAL A 1 222 ? -6.010 -22.810 -5.575 1.00 19.98 218 VAL A O 1
ATOM 1748 N N . LEU A 1 223 ? -7.741 -21.770 -4.621 1.00 19.47 219 LEU A N 1
ATOM 1749 C CA . LEU A 1 223 ? -8.731 -22.328 -5.543 1.00 19.27 219 LEU A CA 1
ATOM 1750 C C . LEU A 1 223 ? -9.302 -21.183 -6.346 1.00 20.01 219 LEU A C 1
ATOM 1751 O O . LEU A 1 223 ? -9.466 -20.068 -5.811 1.00 18.64 219 LEU A O 1
ATOM 1756 N N . ILE A 1 224 ? -9.565 -21.432 -7.637 1.00 19.69 220 ILE A N 1
ATOM 1757 C CA . ILE A 1 224 ? -10.122 -20.419 -8.501 1.00 20.08 220 ILE A CA 1
ATOM 1758 C C . ILE A 1 224 ? -11.545 -20.786 -8.852 1.00 20.35 220 ILE A C 1
ATOM 1759 O O . ILE A 1 224 ? -11.763 -21.865 -9.379 1.00 20.08 220 ILE A O 1
ATOM 1764 N N . LYS A 1 225 ? -12.495 -19.908 -8.521 1.00 20.43 221 LYS A N 1
ATOM 1765 C CA . LYS A 1 225 ? -13.904 -20.073 -8.839 1.00 20.70 221 LYS A CA 1
ATOM 1766 C C . LYS A 1 225 ? -14.195 -19.199 -10.063 1.00 20.46 221 LYS A C 1
ATOM 1767 O O . LYS A 1 225 ? -14.262 -17.974 -9.965 1.00 21.10 221 LYS A O 1
ATOM 1773 N N . ALA A 1 226 ? -14.374 -19.856 -11.200 1.00 20.38 222 ALA A N 1
ATOM 1774 C CA . ALA A 1 226 ? -14.417 -19.223 -12.492 1.00 19.96 222 ALA A CA 1
ATOM 1775 C C . ALA A 1 226 ? -15.763 -19.378 -13.182 1.00 20.48 222 ALA A C 1
ATOM 1776 O O . ALA A 1 226 ? -16.519 -20.366 -12.949 1.00 20.06 222 ALA A O 1
ATOM 1778 N N . SER A 1 227 ? -16.027 -18.424 -14.079 1.00 20.56 223 SER A N 1
ATOM 1779 C CA . SER A 1 227 ? -17.165 -18.468 -14.988 1.00 20.89 223 SER A CA 1
ATOM 1780 C C . SER A 1 227 ? -16.839 -19.332 -16.174 1.00 21.61 223 SER A C 1
ATOM 1781 O O . SER A 1 227 ? -15.718 -19.310 -16.677 1.00 21.14 223 SER A O 1
ATOM 1784 N N . TYR A 1 228 ? -17.830 -20.083 -16.665 1.00 20.94 224 TYR A N 1
ATOM 1785 C CA . TYR A 1 228 ? -17.674 -20.721 -17.941 1.00 20.90 224 TYR A CA 1
ATOM 1786 C C . TYR A 1 228 ? -17.550 -19.650 -19.045 1.00 21.44 224 TYR A C 1
ATOM 1787 O O . TYR A 1 228 ? -18.120 -18.570 -18.918 1.00 22.00 224 TYR A O 1
ATOM 1796 N N . VAL A 1 229 ? -16.846 -19.971 -20.129 1.00 20.79 225 VAL A N 1
ATOM 1797 C CA . VAL A 1 229 ? -16.739 -19.068 -21.254 1.00 20.88 225 VAL A CA 1
ATOM 1798 C C . VAL A 1 229 ? -17.954 -19.287 -22.120 1.00 22.73 225 VAL A C 1
ATOM 1799 O O . VAL A 1 229 ? -18.132 -20.384 -22.650 1.00 23.89 225 VAL A O 1
ATOM 1803 N N . THR A 1 230 ? -18.825 -18.279 -22.186 1.00 22.98 226 THR A N 1
ATOM 1804 C CA . THR A 1 230 ? -20.016 -18.321 -23.038 1.00 24.71 226 THR A CA 1
ATOM 1805 C C . THR A 1 230 ? -20.309 -16.925 -23.566 1.00 25.65 226 THR A C 1
ATOM 1806 O O . THR A 1 230 ? -19.738 -15.954 -23.112 1.00 24.73 226 THR A O 1
ATOM 1810 N N . SER A 1 231 ? -21.211 -16.820 -24.529 1.00 27.24 227 SER A N 1
ATOM 1811 C CA . SER A 1 231 ? -21.726 -15.519 -24.881 1.00 28.68 227 SER A CA 1
ATOM 1812 C C . SER A 1 231 ? -22.669 -14.997 -23.785 1.00 29.31 227 SER A C 1
ATOM 1813 O O . SER A 1 231 ? -23.097 -15.735 -22.868 1.00 27.83 227 SER A O 1
ATOM 1816 N N . GLY A 1 232 ? -22.936 -13.698 -23.856 1.00 30.37 228 GLY A N 1
ATOM 1817 C CA . GLY A 1 232 ? -23.719 -13.014 -22.844 1.00 31.62 228 GLY A CA 1
ATOM 1818 C C . GLY A 1 232 ? -25.181 -13.319 -23.071 1.00 34.37 228 GLY A C 1
ATOM 1819 O O . GLY A 1 232 ? -25.604 -13.620 -24.207 1.00 34.48 228 GLY A O 1
ATOM 1820 N N . GLN A 1 233 ? -25.956 -13.219 -22.007 1.00 36.15 229 GLN A N 1
ATOM 1821 C CA . GLN A 1 233 ? -27.384 -13.575 -22.052 1.00 39.75 229 GLN A CA 1
ATOM 1822 C C . GLN A 1 233 ? -28.189 -12.689 -23.009 1.00 41.22 229 GLN A C 1
ATOM 1823 O O . GLN A 1 233 ? -29.188 -13.128 -23.539 1.00 42.05 229 GLN A O 1
ATOM 1829 N N . LEU A 1 234 ? -27.744 -11.455 -23.248 1.00 42.05 230 LEU A N 1
ATOM 1830 C CA . LEU A 1 234 ? -28.430 -10.583 -24.195 1.00 44.04 230 LEU A CA 1
ATOM 1831 C C . LEU A 1 234 ? -27.917 -10.752 -25.628 1.00 43.97 230 LEU A C 1
ATOM 1832 O O . LEU A 1 234 ? -28.398 -10.074 -26.511 1.00 43.88 230 LEU A O 1
ATOM 1837 N N . SER A 1 235 ? -26.906 -11.592 -25.851 1.00 42.75 231 SER A N 1
ATOM 1838 C CA A SER A 1 235 ? -26.394 -11.854 -27.198 0.50 43.11 231 SER A CA 1
ATOM 1839 C CA B SER A 1 235 ? -26.413 -11.831 -27.210 0.50 43.41 231 SER A CA 1
ATOM 1840 C C . SER A 1 235 ? -27.368 -12.792 -27.900 1.00 44.51 231 SER A C 1
ATOM 1841 O O . SER A 1 235 ? -28.004 -13.605 -27.254 1.00 45.51 231 SER A O 1
ATOM 1846 N N . ASN A 1 236 ? -27.461 -12.704 -29.216 1.00 45.90 232 ASN A N 1
ATOM 1847 C CA . ASN A 1 236 ? -28.313 -13.669 -29.950 1.00 47.21 232 ASN A CA 1
ATOM 1848 C C . ASN A 1 236 ? -27.515 -14.928 -30.270 1.00 45.98 232 ASN A C 1
ATOM 1849 O O . ASN A 1 236 ? -28.008 -15.835 -30.911 1.00 46.59 232 ASN A O 1
ATOM 1851 N N . GLU A 1 237 ? -26.280 -15.003 -29.784 1.00 44.17 233 GLU A N 1
ATOM 1852 C CA . GLU A 1 237 ? -25.399 -16.081 -30.162 1.00 43.37 233 GLU A CA 1
ATOM 1853 C C . GLU A 1 237 ? -25.675 -17.350 -29.361 1.00 42.10 233 GLU A C 1
ATOM 1854 O O . GLU A 1 237 ? -25.728 -17.313 -28.121 1.00 42.46 233 GLU A O 1
ATOM 1860 N N . LYS A 1 238 ? -25.777 -18.477 -30.063 1.00 41.06 234 LYS A N 1
ATOM 1861 C CA . LYS A 1 238 ? -25.992 -19.773 -29.438 1.00 40.29 234 LYS A CA 1
ATOM 1862 C C . LYS A 1 238 ? -24.648 -20.484 -29.217 1.00 38.28 234 LYS A C 1
ATOM 1863 O O . LYS A 1 238 ? -23.666 -20.179 -29.879 1.00 37.73 234 LYS A O 1
ATOM 1869 N N . TYR A 1 239 ? -24.628 -21.429 -28.284 1.00 36.83 235 TYR A N 1
ATOM 1870 C CA . TYR A 1 239 ? -23.474 -22.312 -28.065 1.00 35.47 235 TYR A CA 1
ATOM 1871 C C . TYR A 1 239 ? -23.985 -23.640 -27.522 1.00 35.86 235 TYR A C 1
ATOM 1872 O O . TYR A 1 239 ? -25.119 -23.710 -27.028 1.00 37.02 235 TYR A O 1
ATOM 1881 N N . THR A 1 240 ? -23.138 -24.666 -27.578 1.00 34.95 236 THR A N 1
ATOM 1882 C CA . THR A 1 240 ? -23.441 -25.983 -27.006 1.00 34.69 236 THR A CA 1
ATOM 1883 C C . THR A 1 240 ? -22.416 -26.345 -25.911 1.00 33.28 236 THR A C 1
ATOM 1884 O O . THR A 1 240 ? -21.378 -25.710 -25.828 1.00 32.05 236 THR A O 1
ATOM 1888 N N . PRO A 1 241 ? -22.699 -27.380 -25.089 1.00 33.39 237 PRO A N 1
ATOM 1889 C CA . PRO A 1 241 ? -21.752 -27.811 -24.061 1.00 32.51 237 PRO A CA 1
ATOM 1890 C C . PRO A 1 241 ? -20.342 -28.067 -24.594 1.00 31.55 237 PRO A C 1
ATOM 1891 O O . PRO A 1 241 ? -19.371 -27.651 -23.962 1.00 29.77 237 PRO A O 1
ATOM 1895 N N . LYS A 1 242 ? -20.232 -28.701 -25.763 1.00 31.83 238 LYS A N 1
ATOM 1896 C CA . LYS A 1 242 ? -18.917 -28.967 -26.360 1.00 31.47 238 LYS A CA 1
ATOM 1897 C C . LYS A 1 242 ? -18.115 -27.687 -26.641 1.00 29.94 238 LYS A C 1
ATOM 1898 O O . LYS A 1 242 ? -16.901 -27.635 -26.397 1.00 27.87 238 LYS A O 1
ATOM 1904 N N . LYS A 1 243 ? -18.793 -26.666 -27.182 1.00 29.13 239 LYS A N 1
ATOM 1905 C CA . LYS A 1 243 ? -18.142 -25.391 -27.485 1.00 27.86 239 LYS A CA 1
ATOM 1906 C C . LYS A 1 243 ? -17.733 -24.672 -26.194 1.00 25.98 239 LYS A C 1
ATOM 1907 O O . LYS A 1 243 ? -16.608 -24.160 -26.103 1.00 24.55 239 LYS A O 1
ATOM 1913 N N . VAL A 1 244 ? -18.617 -24.652 -25.193 1.00 24.59 240 VAL A N 1
ATOM 1914 C CA . VAL A 1 244 ? -18.240 -24.085 -23.875 1.00 23.60 240 VAL A CA 1
ATOM 1915 C C . VAL A 1 244 ? -17.021 -24.811 -23.279 1.00 23.63 240 VAL A C 1
ATOM 1916 O O . VAL A 1 244 ? -16.081 -24.166 -22.739 1.00 22.71 240 VAL A O 1
ATOM 1920 N N . ALA A 1 245 ? -17.024 -26.132 -23.398 1.00 23.98 241 ALA A N 1
ATOM 1921 C CA . ALA A 1 245 ? -15.921 -26.979 -22.895 1.00 24.33 241 ALA A CA 1
ATOM 1922 C C . ALA A 1 245 ? -14.609 -26.633 -23.605 1.00 24.28 241 ALA A C 1
ATOM 1923 O O . ALA A 1 245 ? -13.608 -26.390 -22.964 1.00 24.01 241 ALA A O 1
ATOM 1925 N N . THR A 1 246 ? -14.635 -26.634 -24.928 1.00 25.97 242 THR A N 1
ATOM 1926 C CA . THR A 1 246 ? -13.460 -26.290 -25.741 1.00 26.02 242 THR A CA 1
ATOM 1927 C C . THR A 1 246 ? -12.895 -24.900 -25.386 1.00 24.85 242 THR A C 1
ATOM 1928 O O . THR A 1 246 ? -11.715 -24.765 -25.087 1.00 23.94 242 THR A O 1
ATOM 1932 N N . PHE A 1 247 ? -13.730 -23.876 -25.419 1.00 24.26 243 PHE A N 1
ATOM 1933 C CA . PHE A 1 247 ? -13.264 -22.520 -25.188 1.00 24.84 243 PHE A CA 1
ATOM 1934 C C . PHE A 1 247 ? -12.831 -22.333 -23.742 1.00 22.67 243 PHE A C 1
ATOM 1935 O O . PHE A 1 247 ? -11.859 -21.634 -23.479 1.00 21.35 243 PHE A O 1
ATOM 1943 N N . THR A 1 248 ? -13.544 -22.939 -22.799 1.00 20.93 244 THR A N 1
ATOM 1944 C CA . THR A 1 248 ? -13.236 -22.700 -21.380 1.00 21.01 244 THR A CA 1
ATOM 1945 C C . THR A 1 248 ? -11.922 -23.403 -21.074 1.00 21.00 244 THR A C 1
ATOM 1946 O O . THR A 1 248 ? -11.028 -22.807 -20.447 1.00 20.95 244 THR A O 1
ATOM 1950 N N . LEU A 1 249 ? -11.793 -24.662 -21.498 1.00 21.64 245 LEU A N 1
ATOM 1951 C CA . LEU A 1 249 ? -10.554 -25.410 -21.241 1.00 22.18 245 LEU A CA 1
ATOM 1952 C C . LEU A 1 249 ? -9.348 -24.738 -21.936 1.00 22.40 245 LEU A C 1
ATOM 1953 O O . LEU A 1 249 ? -8.264 -24.649 -21.344 1.00 19.50 245 LEU A O 1
ATOM 1958 N N . ARG A 1 250 ? -9.526 -24.251 -23.162 1.00 23.17 246 ARG A N 1
ATOM 1959 C CA . ARG A 1 250 ? -8.407 -23.507 -23.807 1.00 24.75 246 ARG A CA 1
ATOM 1960 C C . ARG A 1 250 ? -7.977 -22.289 -23.032 1.00 22.36 246 ARG A C 1
ATOM 1961 O O . ARG A 1 250 ? -6.783 -22.018 -22.897 1.00 21.90 246 ARG A O 1
ATOM 1969 N N . ALA A 1 251 ? -8.944 -21.537 -22.532 1.00 21.50 247 ALA A N 1
ATOM 1970 C CA . ALA A 1 251 ? -8.630 -20.371 -21.736 1.00 20.07 247 ALA A CA 1
ATOM 1971 C C . ALA A 1 251 ? -7.853 -20.769 -20.497 1.00 19.41 247 ALA A C 1
ATOM 1972 O O . ALA A 1 251 ? -6.895 -20.088 -20.107 1.00 18.81 247 ALA A O 1
ATOM 1974 N N . LEU A 1 252 ? -8.263 -21.877 -19.861 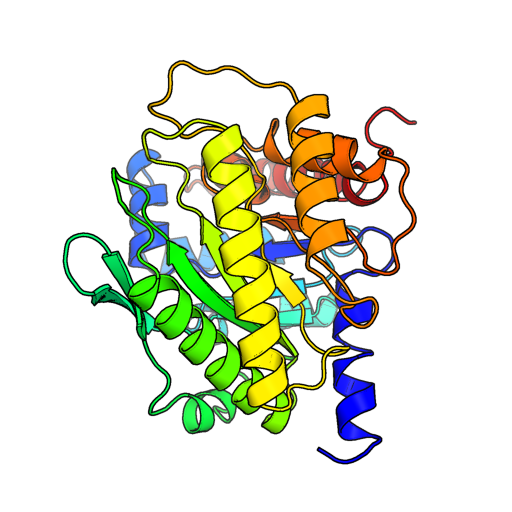1.00 18.64 248 LEU A N 1
ATOM 1975 C CA . LEU A 1 252 ? -7.631 -22.324 -18.603 1.00 17.78 248 LEU A CA 1
ATOM 1976 C C . LEU A 1 252 ? -6.224 -22.892 -18.818 1.00 17.15 248 LEU A C 1
ATOM 1977 O O . LEU A 1 252 ? -5.289 -22.603 -18.047 1.00 17.22 248 LEU A O 1
ATOM 1982 N N . LEU A 1 253 ? -6.067 -23.678 -19.867 1.00 18.06 249 LEU A N 1
ATOM 1983 C CA . LEU A 1 253 ? -4.777 -24.211 -20.247 1.00 18.37 249 LEU A CA 1
ATOM 1984 C C . LEU A 1 253 ? -3.829 -23.087 -20.615 1.00 18.67 249 LEU A C 1
ATOM 1985 O O . LEU A 1 253 ? -2.612 -23.218 -20.420 1.00 19.00 249 LEU A O 1
ATOM 1990 N N . SER A 1 254 ? -4.356 -21.997 -21.186 1.00 18.12 250 SER A N 1
ATOM 1991 C CA . SER A 1 254 ? -3.514 -20.845 -21.536 1.00 17.45 250 SER A CA 1
ATOM 1992 C C . SER A 1 254 ? -3.054 -19.978 -20.368 1.00 17.20 250 SER A C 1
ATOM 1993 O O . SER A 1 254 ? -2.067 -19.256 -20.500 1.00 16.78 250 SER A O 1
ATOM 1996 N N . THR A 1 255 ? -3.777 -20.025 -19.244 1.00 17.37 251 THR A N 1
ATOM 1997 C CA . THR A 1 255 ? -3.600 -19.087 -18.134 1.00 16.60 251 THR A CA 1
ATOM 1998 C C . THR A 1 255 ? -3.267 -19.627 -16.747 1.00 16.63 251 THR A C 1
ATOM 1999 O O . THR A 1 255 ? -2.634 -18.917 -15.943 1.00 16.42 251 THR A O 1
ATOM 2003 N N . ILE A 1 256 ? -3.679 -20.850 -16.433 1.00 16.98 252 ILE A N 1
ATOM 2004 C CA . ILE A 1 256 ? -3.574 -21.351 -15.054 1.00 16.52 252 ILE A CA 1
ATOM 2005 C C . ILE A 1 256 ? -2.379 -22.278 -14.850 1.00 17.70 252 ILE A C 1
ATOM 2006 O O . ILE A 1 256 ? -2.294 -23.362 -15.466 1.00 17.80 252 ILE A O 1
ATOM 2011 N N . PRO A 1 257 ? -1.434 -21.868 -14.000 1.00 18.22 253 PRO A N 1
ATOM 2012 C CA . PRO A 1 257 ? -0.205 -22.634 -13.702 1.00 18.89 253 PRO A CA 1
ATOM 2013 C C . PRO A 1 257 ? -0.457 -24.027 -13.175 1.00 18.67 253 PRO A C 1
ATOM 2014 O O . PRO A 1 257 ? -1.480 -24.258 -12.527 1.00 18.22 253 PRO A O 1
ATOM 2018 N N . CYS A 1 258 ? 0.462 -24.958 -13.467 1.00 19.11 254 CYS A N 1
ATOM 2019 C CA . CYS A 1 258 ? 0.376 -26.314 -12.956 1.00 19.31 254 CYS A CA 1
ATOM 2020 C C . CYS A 1 258 ? 0.151 -26.384 -11.436 1.00 19.27 254 CYS A C 1
ATOM 2021 O O . CYS A 1 258 ? -0.484 -27.299 -10.974 1.00 20.56 254 CYS A O 1
ATOM 2024 N N . GLY A 1 259 ? 0.681 -25.444 -10.678 1.00 18.95 255 GLY A N 1
ATOM 2025 C CA . GLY A 1 259 ? 0.588 -25.482 -9.223 1.00 18.55 255 GLY A CA 1
ATOM 2026 C C . GLY A 1 259 ? -0.797 -25.266 -8.654 1.00 18.94 255 GLY A C 1
ATOM 2027 O O . GLY A 1 259 ? -1.066 -25.671 -7.527 1.00 18.75 255 GLY A O 1
ATOM 2028 N N . ILE A 1 260 ? -1.699 -24.612 -9.383 1.00 17.68 256 ILE A N 1
ATOM 2029 C CA . ILE A 1 260 ? -3.064 -24.468 -8.887 1.00 18.02 256 ILE A CA 1
ATOM 2030 C C . ILE A 1 260 ? -3.724 -25.871 -8.735 1.00 18.93 256 ILE A C 1
ATOM 2031 O O . ILE A 1 260 ? -3.676 -26.704 -9.657 1.00 18.90 256 ILE A O 1
ATOM 2036 N N . PRO A 1 261 ? -4.357 -26.135 -7.586 1.00 18.90 257 PRO A N 1
ATOM 2037 C CA . PRO A 1 261 ? -4.901 -27.467 -7.372 1.00 20.46 257 PRO A CA 1
ATOM 2038 C C . PRO A 1 261 ? -6.247 -27.710 -8.029 1.00 20.62 257 PRO A C 1
ATOM 2039 O O . PRO A 1 261 ? -6.593 -28.863 -8.351 1.00 21.26 257 PRO A O 1
ATOM 2043 N N . GLY A 1 262 ? -7.013 -26.661 -8.235 1.00 20.32 258 GLY A N 1
ATOM 2044 C CA . GLY A 1 262 ? -8.325 -26.859 -8.778 1.00 20.08 258 GLY A CA 1
ATOM 2045 C C . GLY A 1 262 ? -9.013 -25.600 -9.220 1.00 19.70 258 GLY A C 1
ATOM 2046 O O . GLY A 1 262 ? -8.789 -24.537 -8.675 1.00 18.85 258 GLY A O 1
ATOM 2047 N N . ILE A 1 263 ? -9.836 -25.775 -10.244 1.00 19.86 259 ILE A N 1
ATOM 2048 C CA A ILE A 1 263 ? -10.770 -24.777 -10.713 0.50 20.52 259 ILE A CA 1
ATOM 2049 C CA B ILE A 1 263 ? -10.782 -24.783 -10.724 0.50 20.00 259 ILE A CA 1
ATOM 2050 C C . ILE A 1 263 ? -12.174 -25.283 -10.372 1.00 20.69 259 ILE A C 1
ATOM 2051 O O . ILE A 1 263 ? -12.493 -26.461 -10.627 1.00 21.29 259 ILE A O 1
ATOM 2060 N N . VAL A 1 264 ? -12.989 -24.425 -9.761 1.00 20.82 260 VAL A N 1
ATOM 2061 C CA . VAL A 1 264 ? -14.358 -24.769 -9.376 1.00 22.30 260 VAL A CA 1
ATOM 2062 C C . VAL A 1 264 ? -15.291 -23.760 -10.052 1.00 23.38 260 VAL A C 1
ATOM 2063 O O . VAL A 1 264 ? -15.252 -22.548 -9.766 1.00 25.42 260 VAL A O 1
ATOM 2067 N N . PHE A 1 265 ? -16.119 -24.242 -10.957 1.00 22.25 261 PHE A N 1
ATOM 2068 C CA . PHE A 1 265 ? -16.989 -23.384 -11.717 1.00 21.63 261 PHE A CA 1
ATOM 2069 C C . PHE A 1 265 ? -18.197 -22.908 -10.926 1.00 21.89 261 PHE A C 1
ATOM 2070 O O . PHE A 1 265 ? -18.797 -23.657 -10.158 1.00 22.32 261 PHE A O 1
ATOM 2078 N N . LEU A 1 266 ? -18.551 -21.660 -11.167 1.00 20.62 262 LEU A N 1
ATOM 2079 C CA . LEU A 1 266 ? -19.743 -21.065 -10.642 1.00 20.88 262 LEU A CA 1
ATOM 2080 C C . LEU A 1 266 ? -20.875 -21.250 -11.641 1.00 22.07 262 LEU A C 1
ATOM 2081 O O . LEU A 1 266 ? -20.637 -21.296 -12.853 1.00 21.75 262 LEU A O 1
ATOM 2086 N N . SER A 1 267 ? -22.105 -21.350 -11.147 1.00 23.12 263 SER A N 1
ATOM 2087 C CA . SER A 1 267 ? -23.249 -21.545 -12.059 1.00 25.55 263 SER A CA 1
ATOM 2088 C C . SER A 1 267 ? -23.757 -20.250 -12.714 1.00 26.41 263 SER A C 1
ATOM 2089 O O . SER A 1 267 ? -24.187 -20.286 -13.850 1.00 25.79 263 SER A O 1
ATOM 2092 N N . GLY A 1 268 ? -23.686 -19.110 -12.019 1.00 27.37 264 GLY A N 1
ATOM 2093 C CA . GLY A 1 268 ? -23.674 -17.786 -12.694 1.00 27.67 264 GLY A CA 1
ATOM 2094 C C . GLY A 1 268 ? -24.903 -17.256 -13.436 1.00 29.37 264 GLY A C 1
ATOM 2095 O O . GLY A 1 268 ? -24.797 -16.256 -14.207 1.00 28.95 264 GLY A O 1
ATOM 2096 N N . GLY A 1 269 ? -26.057 -17.874 -13.182 1.00 28.99 265 GLY A N 1
ATOM 2097 C CA . GLY A 1 269 ? -27.276 -17.606 -13.937 1.00 29.75 265 GLY A CA 1
ATOM 2098 C C . GLY A 1 269 ? -27.533 -18.651 -15.014 1.00 30.79 265 GLY A C 1
ATOM 2099 O O . GLY A 1 269 ? -28.580 -18.629 -15.651 1.00 30.61 265 GLY A O 1
ATOM 2100 N N . HIS A 1 270 ? -26.584 -19.563 -15.261 1.00 29.62 266 HIS A N 1
ATOM 2101 C CA . HIS A 1 270 ? -26.835 -20.617 -16.223 1.00 30.39 266 HIS A CA 1
ATOM 2102 C C . HIS A 1 270 ? -27.819 -21.592 -15.565 1.00 32.25 266 HIS A C 1
ATOM 2103 O O . HIS A 1 270 ? -27.890 -21.659 -14.342 1.00 33.72 266 HIS A O 1
ATOM 2110 N N . GLY A 1 271 ? -28.582 -22.361 -16.308 1.00 32.77 267 GLY A N 1
ATOM 2111 C CA . GLY A 1 271 ? -29.428 -23.353 -15.548 1.00 34.69 267 GLY A CA 1
ATOM 2112 C C . GLY A 1 271 ? -28.621 -24.414 -14.764 1.00 32.93 267 GLY A C 1
ATOM 2113 O O . GLY A 1 271 ? -27.452 -24.663 -15.090 1.00 32.40 267 GLY A O 1
ATOM 2114 N N . SER A 1 272 ? -29.238 -25.076 -13.773 1.00 32.00 268 SER A N 1
ATOM 2115 C CA . SER A 1 272 ? -28.633 -26.254 -13.170 1.00 30.13 268 SER A CA 1
ATOM 2116 C C . SER A 1 272 ? -28.204 -27.262 -14.245 1.00 29.47 268 SER A C 1
ATOM 2117 O O . SER A 1 272 ? -27.068 -27.723 -14.257 1.00 27.70 268 SER A O 1
ATOM 2120 N N . GLU A 1 273 ? -29.119 -27.585 -15.152 1.00 30.12 269 GLU A N 1
ATOM 2121 C CA A GLU A 1 273 ? -28.870 -28.549 -16.226 0.50 30.66 269 GLU A CA 1
ATOM 2122 C CA B GLU A 1 273 ? -28.839 -28.571 -16.212 0.50 30.71 269 GLU A CA 1
ATOM 2123 C C . GLU A 1 273 ? -27.664 -28.135 -17.082 1.00 29.79 269 GLU A C 1
ATOM 2124 O O . GLU A 1 273 ? -26.774 -28.931 -17.385 1.00 29.39 269 GLU A O 1
ATOM 2135 N N . ASP A 1 274 ? -27.643 -26.883 -17.488 1.00 29.49 270 ASP A N 1
ATOM 2136 C CA . ASP A 1 274 ? -26.525 -26.397 -18.306 1.00 29.31 270 ASP A CA 1
ATOM 2137 C C . ASP A 1 274 ? -25.218 -26.383 -17.526 1.00 27.21 270 ASP A C 1
ATOM 2138 O O . ASP A 1 274 ? -24.184 -26.813 -18.042 1.00 26.77 270 ASP A O 1
ATOM 2143 N N . ALA A 1 275 ? -25.250 -25.888 -16.290 1.00 25.23 271 ALA A N 1
ATOM 2144 C CA . ALA A 1 275 ? -24.037 -25.799 -15.502 1.00 24.52 271 ALA A CA 1
ATOM 2145 C C . ALA A 1 275 ? -23.403 -27.168 -15.303 1.00 24.16 271 ALA A C 1
ATOM 2146 O O . ALA A 1 275 ? -22.191 -27.290 -15.394 1.00 22.48 271 ALA A O 1
ATOM 2148 N N . ILE A 1 276 ? -24.226 -28.201 -15.079 1.00 24.56 272 ILE A N 1
ATOM 2149 C CA . ILE A 1 276 ? -23.704 -29.549 -14.830 1.00 24.28 272 ILE A CA 1
ATOM 2150 C C . ILE A 1 276 ? -23.224 -30.145 -16.158 1.00 23.98 272 ILE A C 1
ATOM 2151 O O . ILE A 1 276 ? -22.217 -30.823 -16.215 1.00 23.49 272 ILE A O 1
ATOM 2156 N N . GLY A 1 277 ? -23.947 -29.848 -17.224 1.00 25.05 273 GLY A N 1
ATOM 2157 C CA . GLY A 1 277 ? -23.625 -30.365 -18.553 1.00 25.91 273 GLY A CA 1
ATOM 2158 C C . GLY A 1 277 ? -22.308 -29.773 -19.077 1.00 24.57 273 GLY A C 1
ATOM 2159 O O . GLY A 1 277 ? -21.515 -30.461 -19.732 1.00 24.13 273 GLY A O 1
ATOM 2160 N N . PHE A 1 278 ? -22.090 -28.493 -18.824 1.00 23.87 274 PHE A N 1
ATOM 2161 C CA . PHE A 1 278 ? -20.817 -27.857 -19.197 1.00 23.01 274 PHE A CA 1
ATOM 2162 C C . PHE A 1 278 ? -19.664 -28.490 -18.414 1.00 22.84 274 PHE A C 1
ATOM 2163 O O . PHE A 1 278 ? -18.598 -28.741 -18.983 1.00 21.52 274 PHE A O 1
ATOM 2171 N N . LEU A 1 279 ? -19.903 -28.779 -17.123 1.00 22.98 275 LEU A N 1
ATOM 2172 C CA . LEU A 1 279 ? -18.881 -29.408 -16.282 1.00 22.75 275 LEU A CA 1
ATOM 2173 C C . LEU A 1 279 ? -18.523 -30.781 -16.819 1.00 22.93 275 LEU A C 1
ATOM 2174 O O . LEU A 1 279 ? -17.352 -31.131 -16.937 1.00 23.00 275 LEU A O 1
ATOM 2179 N N . ASN A 1 280 ? -19.543 -31.583 -17.132 1.00 24.15 276 ASN A N 1
ATOM 2180 C CA . ASN A 1 280 ? -19.285 -32.897 -17.679 1.00 24.41 276 ASN A CA 1
ATOM 2181 C C . ASN A 1 280 ? -18.485 -32.771 -18.967 1.00 24.54 276 ASN A C 1
ATOM 2182 O O . ASN A 1 280 ? -17.535 -33.503 -19.190 1.00 24.25 276 ASN A O 1
ATOM 2187 N N . ALA A 1 281 ? -18.906 -31.852 -19.823 1.00 24.84 277 ALA A N 1
ATOM 2188 C CA . ALA A 1 281 ? -18.267 -31.700 -21.118 1.00 25.06 277 ALA A CA 1
ATOM 2189 C C . ALA A 1 281 ? -16.795 -31.293 -20.961 1.00 24.38 277 ALA A C 1
ATOM 2190 O O . ALA A 1 281 ? -15.934 -31.813 -21.672 1.00 23.37 277 ALA A O 1
ATOM 2192 N N . ILE A 1 282 ? -16.480 -30.413 -20.000 1.00 23.65 278 ILE A N 1
ATOM 2193 C CA . ILE A 1 282 ? -15.104 -29.957 -19.882 1.00 23.59 278 ILE A CA 1
ATOM 2194 C C . ILE A 1 282 ? -14.225 -31.105 -19.341 1.00 24.28 278 ILE A C 1
ATOM 2195 O O . ILE A 1 282 ? -13.062 -31.261 -19.742 1.00 24.10 278 ILE A O 1
ATOM 2200 N N . ASN A 1 283 ? -14.811 -31.975 -18.530 1.00 24.69 279 ASN A N 1
ATOM 2201 C CA . ASN A 1 283 ? -14.092 -33.116 -18.003 1.00 25.77 279 ASN A CA 1
ATOM 2202 C C . ASN A 1 283 ? -13.967 -34.277 -18.991 1.00 27.40 279 ASN A C 1
ATOM 2203 O O . ASN A 1 283 ? -13.205 -35.187 -18.733 1.00 28.95 279 ASN A O 1
ATOM 2208 N N . MET A 1 284 ? -14.675 -34.246 -20.121 1.00 27.60 280 MET A N 1
ATOM 2209 C CA . MET A 1 284 ? -14.424 -35.232 -21.182 1.00 29.30 280 MET A CA 1
ATOM 2210 C C . MET A 1 284 ? -13.373 -34.751 -22.189 1.00 30.20 280 MET A C 1
ATOM 2211 O O . MET A 1 284 ? -12.951 -35.522 -23.044 1.00 30.81 280 MET A O 1
ATOM 2216 N N . GLU A 1 285 ? -13.044 -33.472 -22.157 1.00 31.13 281 GLU A N 1
ATOM 2217 C CA . GLU A 1 285 ? -12.043 -32.901 -23.073 1.00 33.80 281 GLU A CA 1
ATOM 2218 C C . GLU A 1 285 ? -10.679 -33.483 -22.783 1.00 35.57 281 GLU A C 1
ATOM 2219 O O . GLU A 1 285 ? -10.304 -33.708 -21.625 1.00 35.94 281 GLU A O 1
ATOM 2225 N N . ARG A 1 286 ? -9.950 -33.762 -23.857 1.00 38.22 282 ARG A N 1
ATOM 2226 C CA . ARG A 1 286 ? -8.557 -34.151 -23.750 1.00 39.82 282 ARG A CA 1
ATOM 2227 C C . ARG A 1 286 ? -7.723 -32.861 -23.649 1.00 38.96 282 ARG A C 1
ATOM 2228 O O . ARG A 1 286 ? -8.158 -31.757 -24.039 1.00 39.75 282 ARG A O 1
ATOM 2236 N N . GLY A 1 287 ? -6.527 -32.982 -23.114 1.00 39.29 283 GLY A N 1
ATOM 2237 C CA . GLY A 1 287 ? -5.643 -31.822 -22.943 1.00 38.15 283 GLY A CA 1
ATOM 2238 C C . GLY A 1 287 ? -5.046 -31.889 -21.554 1.00 37.21 283 GLY A C 1
ATOM 2239 O O . GLY A 1 287 ? -5.742 -31.615 -20.574 1.00 38.38 283 GLY A O 1
ATOM 2240 N N . CYS A 1 288 ? -3.766 -32.241 -21.471 1.00 35.89 284 CYS A N 1
ATOM 2241 C CA . CYS A 1 288 ? -3.109 -32.539 -20.199 1.00 34.74 284 CYS A CA 1
ATOM 2242 C C . CYS A 1 288 ? -3.174 -31.369 -19.242 1.00 30.68 284 CYS A C 1
ATOM 2243 O O . CYS A 1 288 ? -2.917 -30.221 -19.620 1.00 29.45 284 CYS A O 1
ATOM 2246 N N . ARG A 1 289 ? -3.502 -31.684 -17.998 1.00 28.10 285 ARG A N 1
ATOM 2247 C CA A ARG A 1 289 ? -3.611 -30.674 -16.964 0.50 26.72 285 ARG A CA 1
ATOM 2248 C CA B ARG A 1 289 ? -3.671 -30.679 -16.961 0.50 26.80 285 ARG A CA 1
ATOM 2249 C C . ARG A 1 289 ? -3.437 -31.323 -15.611 1.00 26.31 285 ARG A C 1
ATOM 2250 O O . ARG A 1 289 ? -3.674 -32.532 -15.449 1.00 26.11 285 ARG A O 1
ATOM 2265 N N . THR A 1 290 ? -2.995 -30.521 -14.660 1.00 24.83 286 THR A N 1
ATOM 2266 C CA . THR A 1 290 ? -2.715 -30.994 -13.315 1.00 25.03 286 THR A CA 1
ATOM 2267 C C . THR A 1 290 ? -3.894 -30.689 -12.393 1.00 23.98 286 THR A C 1
ATOM 2268 O O . THR A 1 290 ? -4.193 -31.463 -11.478 1.00 25.53 286 THR A O 1
ATOM 2272 N N . TRP A 1 291 ? -4.622 -29.615 -12.666 1.00 21.70 287 TRP A N 1
ATOM 2273 C CA . TRP A 1 291 ? -5.714 -29.214 -11.775 1.00 20.64 287 TRP A CA 1
ATOM 2274 C C . TRP A 1 291 ? -7.025 -29.974 -12.015 1.00 21.27 287 TRP A C 1
ATOM 2275 O O . TRP A 1 291 ? -7.311 -30.386 -13.119 1.00 21.01 287 TRP A O 1
ATOM 2286 N N . SER A 1 292 ? -7.773 -30.183 -10.930 1.00 20.83 288 SER A N 1
ATOM 2287 C CA . SER A 1 292 ? -9.137 -30.641 -10.981 1.00 21.16 288 SER A CA 1
ATOM 2288 C C . SER A 1 292 ? -10.033 -29.577 -11.598 1.00 19.67 288 SER A C 1
ATOM 2289 O O . SER A 1 292 ? -9.810 -28.352 -11.452 1.00 17.90 288 SER A O 1
ATOM 2292 N N . LEU A 1 293 ? -11.070 -30.065 -12.283 1.00 19.79 289 LEU A N 1
ATOM 2293 C CA . LEU A 1 293 ? -12.136 -29.244 -12.803 1.00 19.72 289 LEU A CA 1
ATOM 2294 C C . LEU A 1 293 ? -13.416 -29.683 -12.137 1.00 20.84 289 LEU A C 1
ATOM 2295 O O . LEU A 1 293 ? -14.008 -30.706 -12.515 1.00 20.21 289 LEU A O 1
ATOM 2300 N N . SER A 1 294 ? -13.862 -28.901 -11.152 1.00 20.15 290 SER A N 1
ATOM 2301 C CA . SER A 1 294 ? -14.997 -29.262 -10.366 1.00 20.87 290 SER A CA 1
ATOM 2302 C C . SER A 1 294 ? -15.951 -28.085 -10.264 1.00 20.78 290 SER A C 1
ATOM 2303 O O . SER A 1 294 ? -15.950 -27.217 -11.149 1.00 20.17 290 SER A O 1
ATOM 2306 N N . PHE A 1 295 ? -16.784 -28.053 -9.204 1.00 25.73 291 PHE A N 1
ATOM 2307 C CA . PHE A 1 295 ? -17.882 -27.096 -9.113 1.00 24.20 291 PHE A CA 1
ATOM 2308 C C . PHE A 1 295 ? -17.919 -26.374 -7.771 1.00 25.17 291 PHE A C 1
ATOM 2309 O O . PHE A 1 295 ? -17.490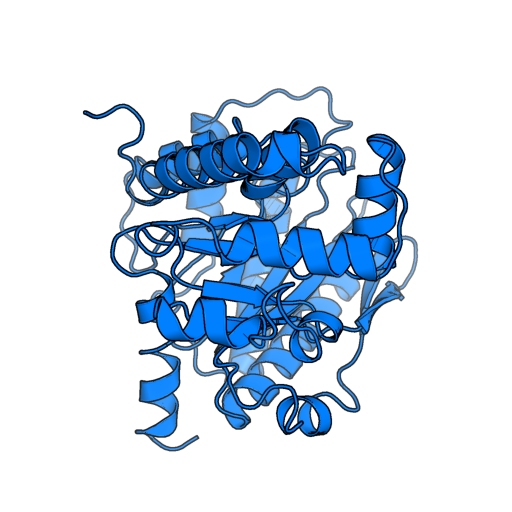 -26.923 -6.756 1.00 24.20 291 PHE A O 1
ATOM 2317 N N . SER A 1 296 ? -18.404 -25.126 -7.795 1.00 25.12 292 SER A N 1
ATOM 2318 C CA . SER A 1 296 ? -18.759 -24.387 -6.581 1.00 26.09 292 SER A CA 1
ATOM 2319 C C . SER A 1 296 ? -20.077 -23.712 -6.914 1.00 26.08 292 SER A C 1
ATOM 2320 O O . SER A 1 296 ? -20.112 -22.582 -7.411 1.00 28.39 292 SER A O 1
ATOM 2323 N N . PHE A 1 297 ? -21.158 -24.452 -6.781 1.00 25.55 293 PHE A N 1
ATOM 2324 C CA . PHE A 1 297 ? -22.450 -24.015 -7.266 1.00 24.21 293 PHE A CA 1
ATOM 2325 C C . PHE A 1 297 ? -23.295 -23.556 -6.084 1.00 24.80 293 PHE A C 1
ATOM 2326 O O . PHE A 1 297 ? -23.333 -24.225 -5.027 1.00 23.83 293 PHE A O 1
ATOM 2334 N N . ALA A 1 298 ? -23.967 -22.418 -6.264 1.00 24.26 294 ALA A N 1
ATOM 2335 C CA . ALA A 1 298 ? -25.072 -22.022 -5.391 1.00 25.25 294 ALA A CA 1
ATOM 2336 C C . ALA A 1 298 ? -26.359 -22.374 -6.128 1.00 25.37 294 ALA A C 1
ATOM 2337 O O . ALA A 1 298 ? -26.932 -23.413 -5.901 1.00 24.49 294 ALA A O 1
ATOM 2339 N N . ARG A 1 299 ? -26.783 -21.542 -7.055 1.00 26.79 295 ARG A N 1
ATOM 2340 C CA . ARG A 1 299 ? -28.087 -21.769 -7.729 1.00 28.00 295 ARG A CA 1
ATOM 2341 C C . ARG A 1 299 ? -28.249 -23.148 -8.379 1.00 27.73 295 ARG A C 1
ATOM 2342 O O . ARG A 1 299 ? -29.297 -23.783 -8.243 1.00 26.88 295 ARG A O 1
ATOM 2350 N N . ALA A 1 300 ? -27.211 -23.619 -9.066 1.00 27.98 296 ALA A N 1
ATOM 2351 C CA . ALA A 1 300 ? -27.276 -24.895 -9.785 1.00 27.42 296 ALA A CA 1
ATOM 2352 C C . ALA A 1 300 ? -27.602 -26.048 -8.832 1.00 27.88 296 ALA A C 1
ATOM 2353 O O . ALA A 1 300 ? -28.247 -27.007 -9.236 1.00 27.14 296 ALA A O 1
ATOM 2355 N N . LEU A 1 301 ? -27.179 -25.939 -7.573 1.00 27.49 297 LEU A N 1
ATOM 2356 C CA . LEU A 1 301 ? -27.456 -26.986 -6.595 1.00 27.45 297 LEU A CA 1
ATOM 2357 C C . LEU A 1 301 ? -28.705 -26.713 -5.742 1.00 27.90 297 LEU A C 1
ATOM 2358 O O . LEU A 1 301 ? -29.309 -27.651 -5.299 1.00 27.60 297 LEU A O 1
ATOM 2363 N N . THR A 1 302 ? -29.070 -25.446 -5.502 1.00 28.13 298 THR A N 1
ATOM 2364 C CA . THR A 1 302 ? -30.116 -25.143 -4.518 1.00 27.99 298 THR A CA 1
ATOM 2365 C C . THR A 1 302 ? -31.394 -24.488 -5.059 1.00 29.16 298 THR A C 1
ATOM 2366 O O . THR A 1 302 ? -32.386 -24.383 -4.319 1.00 29.27 298 THR A O 1
ATOM 2370 N N . ASP A 1 303 ? -31.420 -24.073 -6.326 1.00 29.10 299 ASP A N 1
ATOM 2371 C CA . ASP A 1 303 ? -32.700 -23.597 -6.910 1.00 30.71 299 ASP A CA 1
ATOM 2372 C C . ASP A 1 303 ? -33.815 -24.622 -6.829 1.00 30.78 299 ASP A C 1
ATOM 2373 O O . ASP A 1 303 ? -34.951 -24.267 -6.527 1.00 30.39 299 ASP A O 1
ATOM 2378 N N . GLY A 1 304 ? -33.492 -25.873 -7.140 1.00 30.82 300 GLY A N 1
ATOM 2379 C CA . GLY A 1 304 ? -34.474 -26.959 -7.094 1.00 32.33 300 GLY A CA 1
ATOM 2380 C C . GLY A 1 304 ? -34.953 -27.203 -5.665 1.00 31.92 300 GLY A C 1
ATOM 2381 O O . GLY A 1 304 ? -36.123 -27.489 -5.439 1.00 33.40 300 GLY A O 1
ATOM 2382 N N . VAL A 1 305 ? -34.048 -27.077 -4.699 1.00 31.11 301 VAL A N 1
ATOM 2383 C CA . VAL A 1 305 ? -34.407 -27.251 -3.292 1.00 31.29 301 VAL A CA 1
ATOM 2384 C C . VAL A 1 305 ? -35.437 -26.191 -2.882 1.00 32.14 301 VAL A C 1
ATOM 2385 O O . VAL A 1 305 ? -36.472 -26.506 -2.299 1.00 30.90 301 VAL A O 1
ATOM 2389 N N . LEU A 1 306 ? -35.149 -24.935 -3.202 1.00 32.25 302 LEU A N 1
ATOM 2390 C CA . LEU A 1 306 ? -36.075 -23.837 -2.919 1.00 34.24 302 LEU A CA 1
ATOM 2391 C C . LEU A 1 306 ? -37.406 -24.007 -3.645 1.00 35.39 302 LEU A C 1
ATOM 2392 O O . LEU A 1 306 ? -38.451 -23.813 -3.061 1.00 35.58 302 LEU A O 1
ATOM 2397 N N . GLU A 1 307 ? -37.354 -24.359 -4.926 1.00 36.29 303 GLU A N 1
ATOM 2398 C CA . GLU A 1 307 ? -38.565 -24.538 -5.726 1.00 38.41 303 GLU A CA 1
ATOM 2399 C C . GLU A 1 307 ? -39.428 -25.694 -5.198 1.00 38.57 303 GLU A C 1
ATOM 2400 O O . GLU A 1 307 ? -40.650 -25.632 -5.287 1.00 39.67 303 GLU A O 1
ATOM 2406 N N . THR A 1 308 ? -38.796 -26.737 -4.646 1.00 36.84 304 THR A N 1
ATOM 2407 C CA . THR A 1 308 ? -39.539 -27.880 -4.069 1.00 36.71 304 THR A CA 1
ATOM 2408 C C . THR A 1 308 ? -40.056 -27.542 -2.676 1.00 36.96 304 THR A C 1
ATOM 2409 O O . THR A 1 308 ? -41.226 -27.751 -2.366 1.00 37.51 304 THR A O 1
ATOM 2413 N N . TRP A 1 309 ? -39.182 -27.006 -1.840 1.00 35.36 305 TRP A N 1
ATOM 2414 C CA . TRP A 1 309 ? -39.515 -26.686 -0.464 1.00 35.50 305 TRP A CA 1
ATOM 2415 C C . TRP A 1 309 ? -40.664 -25.676 -0.358 1.00 37.55 305 TRP A C 1
ATOM 2416 O O . TRP A 1 309 ? -41.675 -25.942 0.317 1.00 38.01 305 TRP A O 1
ATOM 2427 N N . ARG A 1 310 ? -40.495 -24.516 -0.982 1.00 37.83 306 ARG A N 1
ATOM 2428 C CA . ARG A 1 310 ? -41.509 -23.449 -0.941 1.00 40.15 306 ARG A CA 1
ATOM 2429 C C . ARG A 1 310 ? -41.878 -22.957 0.464 1.00 40.01 306 ARG A C 1
ATOM 2430 O O . ARG A 1 310 ? -42.956 -22.424 0.649 1.00 40.73 306 ARG A O 1
ATOM 2438 N N . GLY A 1 311 ? -41.008 -23.141 1.450 1.00 39.24 307 GLY A N 1
ATOM 2439 C CA . GLY A 1 311 ? -41.316 -22.697 2.828 1.00 40.07 307 GLY A CA 1
ATOM 2440 C C . GLY A 1 311 ? -42.288 -23.560 3.624 1.00 42.03 307 GLY A C 1
ATOM 2441 O O . GLY A 1 311 ? -42.776 -23.145 4.685 1.00 42.84 307 GLY A O 1
ATOM 2442 N N . ASP A 1 312 ? -42.568 -24.767 3.133 1.00 42.44 308 ASP A N 1
ATOM 2443 C CA . ASP A 1 312 ? -43.471 -25.698 3.806 1.00 44.22 308 ASP A CA 1
ATOM 2444 C C . ASP A 1 312 ? -42.697 -26.937 4.308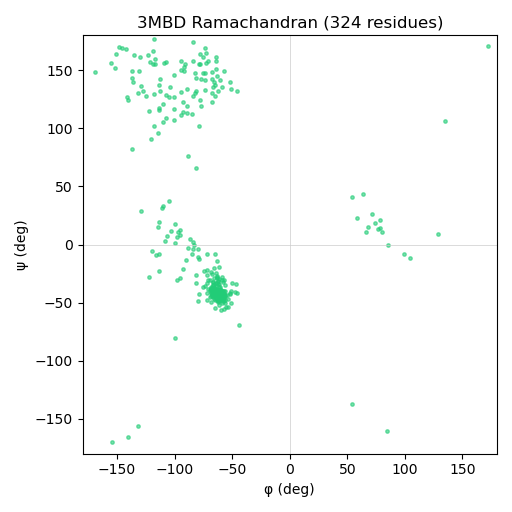 1.00 43.34 308 ASP A C 1
ATOM 2445 O O . ASP A 1 312 ? -42.135 -27.678 3.493 1.00 43.36 308 ASP A O 1
ATOM 2450 N N . ASP A 1 313 ? -42.677 -27.159 5.631 1.00 42.93 309 ASP A N 1
ATOM 2451 C CA . ASP A 1 313 ? -42.000 -28.318 6.244 1.00 42.08 309 ASP A CA 1
ATOM 2452 C C . ASP A 1 313 ? -42.334 -29.671 5.524 1.00 42.98 309 ASP A C 1
ATOM 2453 O O . ASP A 1 313 ? -41.474 -30.557 5.442 1.00 41.71 309 ASP A O 1
ATOM 2458 N N . SER A 1 314 ? -43.562 -29.833 5.008 1.00 44.09 310 SER A N 1
ATOM 2459 C CA . SER A 1 314 ? -43.964 -31.109 4.372 1.00 45.47 310 SER A CA 1
ATOM 2460 C C . SER A 1 314 ? -43.301 -31.356 3.009 1.00 43.64 310 SER A C 1
ATOM 2461 O O . SER A 1 314 ? -43.401 -32.442 2.446 1.00 43.49 310 SER A O 1
ATOM 2464 N N . ASN A 1 315 ? -42.606 -30.355 2.495 1.00 41.79 311 ASN A N 1
ATOM 2465 C CA . ASN A 1 315 ? -41.832 -30.498 1.267 1.00 40.53 311 ASN A CA 1
ATOM 2466 C C . ASN A 1 315 ? -40.340 -30.722 1.487 1.00 38.43 311 ASN A C 1
ATOM 2467 O O . ASN A 1 315 ? -39.611 -30.852 0.530 1.00 37.10 311 ASN A O 1
ATOM 2472 N N . ILE A 1 316 ? -39.897 -30.786 2.740 1.00 37.94 312 ILE A N 1
ATOM 2473 C CA . ILE A 1 316 ? -38.468 -30.824 3.057 1.00 36.70 312 ILE A CA 1
ATOM 2474 C C . ILE A 1 316 ? -37.792 -32.100 2.604 1.00 36.89 312 ILE A C 1
ATOM 2475 O O . ILE A 1 316 ? -36.687 -32.032 2.032 1.00 34.74 312 ILE A O 1
ATOM 2480 N N . GLU A 1 317 ? -38.442 -33.242 2.805 1.00 37.26 313 GLU A N 1
ATOM 2481 C CA . GLU A 1 317 ? -37.842 -34.502 2.406 1.00 38.24 313 GLU A CA 1
ATOM 2482 C C . GLU A 1 317 ? -37.594 -34.510 0.896 1.00 37.93 313 GLU A C 1
ATOM 2483 O O . GLU A 1 317 ? -36.525 -34.930 0.439 1.00 35.67 313 GLU A O 1
ATOM 2489 N N . GLU A 1 318 ? -38.589 -34.069 0.139 1.00 38.40 314 GLU A N 1
ATOM 2490 C CA . GLU A 1 318 ? -38.465 -34.048 -1.306 1.00 39.35 314 GLU A CA 1
ATOM 2491 C C . GLU A 1 318 ? -37.395 -33.021 -1.734 1.00 36.33 314 GLU A C 1
ATOM 2492 O O . GLU A 1 318 ? -36.617 -33.273 -2.657 1.00 34.97 314 GLU A O 1
ATOM 2498 N N . ALA A 1 319 ? -37.330 -31.896 -1.031 1.00 34.06 315 ALA A N 1
ATOM 2499 C CA . ALA A 1 319 ? -36.299 -30.903 -1.305 1.00 32.42 315 ALA A CA 1
ATOM 2500 C C . ALA A 1 319 ? -34.914 -31.484 -1.064 1.00 31.35 315 ALA A C 1
ATOM 2501 O O . ALA A 1 319 ? -34.008 -31.271 -1.875 1.00 31.35 315 ALA A O 1
ATOM 2503 N N . GLN A 1 320 ? -34.733 -32.229 0.022 1.00 30.44 316 GLN A N 1
ATOM 2504 C CA . GLN A 1 320 ? -33.434 -32.866 0.279 1.00 29.83 316 GLN A CA 1
ATOM 2505 C C . GLN A 1 320 ? -33.077 -33.909 -0.772 1.00 30.26 316 GLN A C 1
ATOM 2506 O O . GLN A 1 320 ? -31.924 -33.987 -1.212 1.00 29.59 316 GLN A O 1
ATOM 2512 N N . LYS A 1 321 ? -34.060 -34.674 -1.218 1.00 31.62 317 LYS A N 1
ATOM 2513 C CA . LYS A 1 321 ? -33.839 -35.629 -2.290 1.00 32.99 317 LYS A CA 1
ATOM 2514 C C . LYS A 1 321 ? -33.318 -34.948 -3.559 1.00 32.33 317 LYS A C 1
ATOM 2515 O O . LYS A 1 321 ? -32.427 -35.482 -4.221 1.00 31.37 317 LYS A O 1
ATOM 2521 N N . ILE A 1 322 ? -33.877 -33.789 -3.903 1.00 32.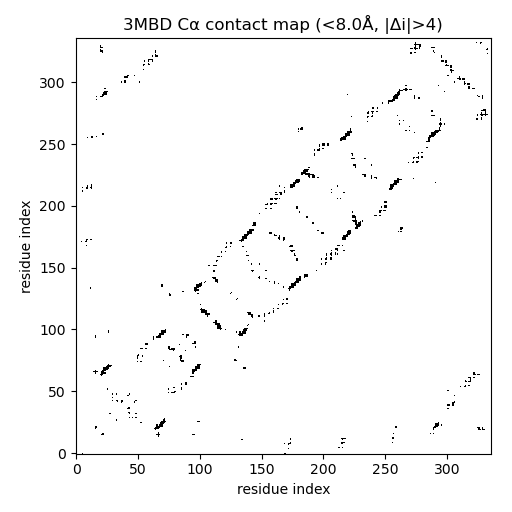62 318 ILE A N 1
ATOM 2522 C CA . ILE A 1 322 ? -33.447 -33.052 -5.099 1.00 33.07 318 ILE A CA 1
ATOM 2523 C C . ILE A 1 322 ? -31.996 -32.569 -4.922 1.00 31.53 318 ILE A C 1
ATOM 2524 O O . ILE A 1 322 ? -31.193 -32.601 -5.872 1.00 32.10 318 ILE A O 1
ATOM 2529 N N . LEU A 1 323 ? -31.639 -32.120 -3.727 1.00 30.69 319 LEU A N 1
ATOM 2530 C CA . LEU A 1 323 ? -30.260 -31.688 -3.483 1.00 28.74 319 LEU A CA 1
ATOM 2531 C C . LEU A 1 323 ? -29.299 -32.849 -3.697 1.00 28.80 319 LEU A C 1
ATOM 2532 O O . LEU A 1 323 ? -28.262 -32.697 -4.332 1.00 28.10 319 LEU A O 1
ATOM 2537 N N . LEU A 1 324 ? -29.632 -33.999 -3.137 1.00 28.83 320 LEU A N 1
ATOM 2538 C CA . LEU A 1 324 ? -28.757 -35.164 -3.190 1.00 29.83 320 LEU A CA 1
ATOM 2539 C C . LEU A 1 324 ? -28.599 -35.650 -4.622 1.00 29.92 320 LEU A C 1
ATOM 2540 O O . LEU A 1 324 ? -27.493 -35.900 -5.064 1.00 30.37 320 LEU A O 1
ATOM 2545 N N . GLU A 1 325 ? -29.697 -35.707 -5.361 1.00 30.75 321 GLU A N 1
ATOM 2546 C CA . GLU A 1 325 ? -29.674 -36.135 -6.756 1.00 31.07 321 GLU A CA 1
ATOM 2547 C C . GLU A 1 325 ? -28.914 -35.132 -7.636 1.00 29.41 321 GLU A C 1
ATOM 2548 O O . GLU A 1 325 ? -28.148 -35.539 -8.506 1.00 28.64 321 GLU A O 1
ATOM 2554 N N . THR A 1 326 ? -29.129 -33.836 -7.421 1.00 28.69 322 THR A N 1
ATOM 2555 C CA . THR A 1 326 ? -28.415 -32.811 -8.183 1.00 27.72 322 THR A CA 1
ATOM 2556 C C . THR A 1 326 ? -26.937 -32.805 -7.823 1.00 26.71 322 THR A C 1
ATOM 2557 O O . THR A 1 326 ? -26.095 -32.607 -8.672 1.00 26.13 322 THR A O 1
ATOM 2561 N N . SER A 1 327 ? -26.619 -33.033 -6.557 1.00 26.88 323 SER A N 1
ATOM 2562 C CA . SER A 1 327 ? -25.229 -33.127 -6.133 1.00 25.99 323 SER A CA 1
ATOM 2563 C C . SER A 1 327 ? -24.535 -34.362 -6.748 1.00 26.61 323 SER A C 1
ATOM 2564 O O . SER A 1 327 ? -23.372 -34.294 -7.149 1.00 25.19 323 SER A O 1
ATOM 2567 N N . PHE A 1 328 ? -25.259 -35.480 -6.833 1.00 27.32 324 PHE A N 1
ATOM 2568 C CA . PHE A 1 328 ? -24.747 -36.687 -7.495 1.00 28.16 324 PHE A CA 1
ATOM 2569 C C . PHE A 1 328 ? -24.348 -36.364 -8.932 1.00 27.44 324 PHE A C 1
ATOM 2570 O O . PHE A 1 328 ? -23.264 -36.723 -9.381 1.00 26.48 324 PHE A O 1
ATOM 2578 N N . LYS A 1 329 ? -25.233 -35.685 -9.640 1.00 27.08 325 LYS A N 1
ATOM 2579 C CA . LYS A 1 329 ? -25.004 -35.386 -11.062 1.00 27.77 325 LYS A CA 1
ATOM 2580 C C . LYS A 1 329 ? -23.794 -34.455 -11.212 1.00 25.44 325 LYS A C 1
ATOM 2581 O O . LYS A 1 329 ? -22.963 -34.636 -12.112 1.00 25.73 325 LYS A O 1
ATOM 2587 N N . ALA A 1 330 ? -23.700 -33.451 -10.345 1.00 24.19 326 ALA A N 1
ATOM 2588 C CA . ALA A 1 330 ? -22.541 -32.517 -10.385 1.00 23.00 326 ALA A CA 1
ATOM 2589 C C . ALA A 1 330 ? -21.226 -33.286 -10.225 1.00 22.51 326 ALA A C 1
ATOM 2590 O O . ALA A 1 330 ? -20.263 -33.054 -10.953 1.00 22.37 326 ALA A O 1
ATOM 2592 N N . CYS A 1 331 ? -21.199 -34.199 -9.250 1.00 22.39 327 CYS A N 1
ATOM 2593 C CA A CYS A 1 331 ? -20.025 -35.012 -8.961 0.80 23.29 327 CYS A CA 1
ATOM 2594 C CA B CYS A 1 331 ? -20.013 -35.016 -8.991 0.20 22.90 327 CYS A CA 1
ATOM 2595 C C . CYS A 1 331 ? -19.673 -35.952 -10.137 1.00 23.95 327 CYS A C 1
ATOM 2596 O O . CYS A 1 331 ? -18.504 -36.083 -10.513 1.00 23.00 327 CYS A O 1
ATOM 2601 N N . ARG A 1 332 ? -20.689 -36.583 -10.732 1.00 23.89 328 ARG A N 1
ATOM 2602 C CA . ARG A 1 332 ? -20.436 -37.391 -11.906 1.00 24.74 328 ARG A CA 1
ATOM 2603 C C . ARG A 1 332 ? -19.849 -36.521 -13.029 1.00 24.64 328 ARG A C 1
ATOM 2604 O O . ARG A 1 332 ? -18.896 -36.923 -13.682 1.00 26.75 328 ARG A O 1
ATOM 2612 N N . GLY A 1 333 ? -20.406 -35.332 -13.229 1.00 23.98 329 GLY A N 1
ATOM 2613 C CA . GLY A 1 333 ? -19.877 -34.333 -14.185 1.00 23.86 329 GLY A CA 1
ATOM 2614 C C . GLY A 1 333 ? -18.449 -33.927 -13.923 1.00 23.61 329 GLY A C 1
ATOM 2615 O O . GLY A 1 333 ? -17.663 -33.775 -14.854 1.00 24.91 329 GLY A O 1
ATOM 2616 N N . ALA A 1 334 ? -18.103 -33.761 -12.648 1.00 23.47 330 ALA A N 1
ATOM 2617 C CA . ALA A 1 334 ? -16.734 -33.437 -12.240 1.00 24.12 330 ALA A CA 1
ATOM 2618 C C . ALA A 1 334 ? -15.715 -34.513 -12.639 1.00 26.14 330 ALA A C 1
ATOM 2619 O O . ALA A 1 334 ? -14.530 -34.233 -12.648 1.00 26.57 330 ALA A O 1
ATOM 2621 N N . GLU A 1 335 ? -16.178 -35.732 -12.929 1.00 27.76 331 GLU A N 1
ATOM 2622 C CA . GLU A 1 335 ? -15.310 -36.816 -13.430 1.00 30.29 331 GLU A CA 1
ATOM 2623 C C . GLU A 1 335 ? -15.560 -37.127 -14.881 1.00 28.72 331 GLU A C 1
ATOM 2624 O O . GLU A 1 335 ? -14.972 -38.046 -15.422 1.00 28.51 331 GLU A O 1
ATOM 2630 N N . GLY A 1 336 ? -16.443 -36.374 -15.521 1.00 26.62 332 GLY A N 1
ATOM 2631 C CA . GLY A 1 336 ? -16.742 -36.640 -16.911 1.00 26.21 332 GLY A CA 1
ATOM 2632 C C . GLY A 1 336 ? -17.549 -37.908 -17.150 1.00 27.06 332 GLY A C 1
ATOM 2633 O O . GLY A 1 336 ? -17.515 -38.477 -18.239 1.00 26.91 332 GLY A O 1
ATOM 2634 N N . LYS A 1 337 ? -18.323 -38.324 -16.156 1.00 27.74 333 LYS A N 1
ATOM 2635 C CA . LYS A 1 337 ? -19.030 -39.600 -16.217 1.00 28.95 333 LYS A CA 1
ATOM 2636 C C . LYS A 1 337 ? -20.550 -39.538 -16.250 1.00 29.06 333 LYS A C 1
ATOM 2637 O O . LYS A 1 337 ? -21.230 -40.554 -16.019 1.00 29.69 333 LYS A O 1
ATOM 2643 N N . LEU A 1 338 ? -21.111 -38.374 -16.528 1.00 28.28 334 LEU A N 1
ATOM 2644 C CA . LEU A 1 338 ? -22.546 -38.190 -16.368 1.00 28.33 334 LEU A CA 1
ATOM 2645 C C . LEU A 1 338 ? -23.365 -39.098 -17.297 1.00 29.34 334 LEU A C 1
ATOM 2646 O O . LEU A 1 338 ? -24.491 -39.461 -16.951 1.00 30.15 334 LEU A O 1
ATOM 2651 N N . TRP A 1 339 ? -22.802 -39.473 -18.448 1.00 30.55 335 TRP A N 1
ATOM 2652 C CA . TRP A 1 339 ? -23.497 -40.371 -19.391 1.00 33.52 335 TRP A CA 1
ATOM 2653 C C . TRP A 1 339 ? -23.416 -41.828 -18.959 1.00 35.15 335 TRP A C 1
ATOM 2654 O O . TRP A 1 339 ? -24.123 -42.681 -19.520 1.00 36.90 335 TRP A O 1
ATOM 2665 N N . ASP A 1 340 ? -22.555 -42.117 -17.981 1.00 35.59 336 ASP A N 1
ATOM 2666 C CA . ASP A 1 340 ? -22.212 -43.493 -17.616 1.00 38.26 336 ASP A CA 1
ATOM 2667 C C . ASP A 1 340 ? -22.937 -43.997 -16.377 1.00 39.45 336 ASP A C 1
ATOM 2668 O O . ASP A 1 340 ? -23.191 -43.221 -15.442 1.00 38.69 336 ASP A O 1
ATOM 2673 N N . GLN A 1 341 ? -23.233 -45.301 -16.439 1.00 41.73 337 GLN A N 1
ATOM 2674 C CA A GLN A 1 341 ? -23.813 -46.162 -15.407 0.50 44.01 337 GLN A CA 1
ATOM 2675 C CA B GLN A 1 341 ? -23.752 -46.094 -15.288 0.50 43.81 337 GLN A CA 1
ATOM 2676 C C . GLN A 1 341 ? -25.231 -45.827 -14.958 1.00 44.26 337 GLN A C 1
ATOM 2677 O O . GLN A 1 341 ? -25.988 -46.758 -14.589 1.00 45.42 337 GLN A O 1
#

Radius of gyration: 18.74 Å; Cα contacts (8 Å, |Δi|>4): 704; chains: 1; bounding box: 51×50×49 Å